Protein AF-A0A327TT18-F1 (afdb_monomer)

Nearest PDB structures (foldseek):
  5u8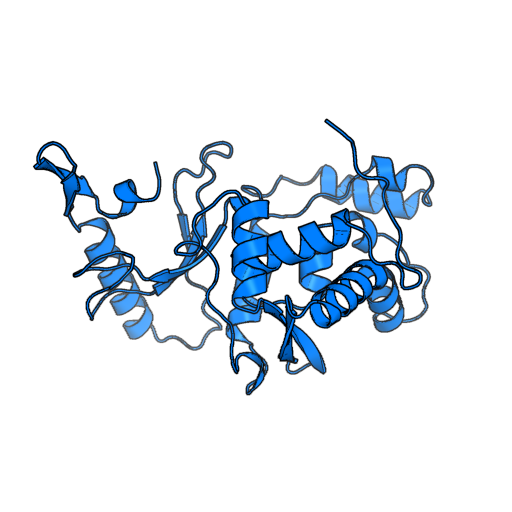o-assembly1_A  TM=6.789E-01  e=3.789E-01  Burkholderia multivorans ATCC 17616
  6yxx-assembly1_BN  TM=5.846E-01  e=2.720E-01  Trypanosoma brucei brucei
  5u8o-assembly1_B  TM=6.824E-01  e=7.351E-01  Burkholderia multivorans ATCC 17616
  6hiv-assembly1_BN  TM=3.675E-01  e=1.507E+00  Trypanosoma brucei brucei
  5m52-assembly2_B  TM=3.300E-01  e=2.099E+00  Saccharomyces cerevisiae

Sequence (255 aa):
MAAGKRKSNAAGSTNTARADVLRVLGVLKVATADQVQRIALPHLSHRHTEKPTPAKRKTARTATHTAALADLRTHRLVTTGGSTTTGEALRHLTLKGLEAAATELQRPLSEMGATARGAGAAGASHPMAVNETVIALLRPKPDLAKLATDPPAVRAAAQAVVDAPGGVGSIGSYWTEVPLPVAGSWSTPGRGGAQADIVLNAPQDGVPLLFVEVDNCHETAEELADKLEKYARFFRRQVKDTEGKAQPMWRTRWT

Solvent-accessible surface area (backbone atoms only — not comparable to full-atom values): 13949 Å² total; per-residue (Å²): 141,76,86,74,77,84,60,67,45,99,72,56,20,34,67,66,42,37,50,44,49,29,43,46,30,25,23,59,14,49,43,40,43,59,58,47,28,46,62,70,47,26,44,38,76,52,46,56,74,85,45,93,40,74,65,58,25,49,51,60,49,21,41,45,41,47,26,13,50,53,52,36,32,77,72,56,22,33,47,78,25,47,27,33,84,88,65,47,57,26,34,21,38,32,73,67,20,36,55,52,10,21,62,74,62,73,46,60,65,94,70,41,30,61,72,42,81,63,49,20,80,77,23,33,62,66,63,50,52,47,51,50,51,52,49,66,45,34,44,53,61,42,55,61,79,83,35,67,88,50,58,69,69,39,41,52,58,41,46,55,55,54,75,40,84,79,41,54,51,54,78,83,26,42,37,37,66,44,71,37,46,62,36,76,40,92,92,53,56,34,82,82,37,42,62,35,48,30,40,38,46,23,54,95,68,77,38,66,70,47,76,43,77,75,78,88,84,76,74,50,74,67,57,52,50,52,48,53,50,28,50,53,49,26,68,69,31,68,40,64,52,98,86,63,47,81,40,49,52,64,57,79,80,52,129

Secondary structure (DSSP, 8-state):
---------TTS--HHHHHHHHHHHHHHSEE-HHHHHHHH-GGGGGS-TTSSSHHHHHHHHHHHHHHHHHHHHHTTSEEEEEE-TT-PEEEEE-HHHHHHHHHHHTS-GGGSPPP-TTTBTTTTHHHHHHHHHHHHHH-PPP-SGGGTTS-HHHHHHHHHHHHSPP-SS-GGGEEEEEEE-SSB-SSSBPTT-EEEEEEEEEGGGTEEEEEE----S---HHHHHHHHHHHHHHHH-EEE-TTS-EEEGGGGT--

pLDDT: mean 89.88, std 12.46, range [29.08, 98.0]

Structure (mmCIF, N/CA/C/O backbone):
data_AF-A0A327TT18-F1
#
_entry.id   AF-A0A327TT18-F1
#
loop_
_atom_site.group_PDB
_atom_site.id
_atom_site.type_symbol
_atom_site.label_atom_id
_atom_site.label_alt_id
_atom_site.label_comp_id
_atom_site.label_asym_id
_atom_site.label_entity_id
_atom_site.label_seq_id
_atom_site.pdbx_PDB_ins_code
_atom_site.Cartn_x
_atom_site.Cartn_y
_atom_site.Cartn_z
_atom_site.occupancy
_atom_site.B_iso_or_equiv
_atom_site.auth_seq_id
_atom_site.auth_comp_id
_atom_site.auth_asym_id
_atom_site.auth_atom_id
_atom_site.pdbx_PDB_model_num
ATOM 1 N N . MET A 1 1 ? -20.011 -8.846 -23.264 1.00 34.56 1 MET A N 1
ATOM 2 C CA . MET A 1 1 ? -18.620 -8.923 -22.769 1.00 34.56 1 MET A CA 1
ATOM 3 C C . MET A 1 1 ? -17.669 -8.679 -23.927 1.00 34.56 1 MET A C 1
ATOM 5 O O . MET A 1 1 ? -17.597 -9.509 -24.819 1.00 34.56 1 MET A O 1
ATOM 9 N N . ALA A 1 2 ? -16.994 -7.531 -23.950 1.00 29.08 2 ALA A N 1
ATOM 10 C CA . ALA A 1 2 ? -15.956 -7.231 -24.930 1.00 29.08 2 ALA A CA 1
ATOM 11 C C . ALA A 1 2 ? -14.650 -7.006 -24.166 1.00 29.08 2 ALA A C 1
ATOM 13 O O . ALA A 1 2 ? -14.515 -6.026 -23.436 1.00 29.08 2 ALA A O 1
ATOM 14 N N . ALA A 1 3 ? -13.709 -7.939 -24.302 1.00 38.81 3 ALA A N 1
ATOM 15 C CA . ALA A 1 3 ? -12.348 -7.762 -23.822 1.00 38.81 3 ALA A CA 1
ATOM 16 C C . ALA A 1 3 ? -11.727 -6.587 -24.593 1.00 38.81 3 ALA A C 1
ATOM 18 O O . ALA A 1 3 ? -11.364 -6.715 -25.764 1.00 38.81 3 ALA A O 1
ATOM 19 N N . GLY A 1 4 ? -11.675 -5.411 -23.964 1.00 38.34 4 GLY A N 1
ATOM 20 C CA . GLY A 1 4 ? -11.090 -4.218 -24.563 1.00 38.34 4 GLY A CA 1
ATOM 21 C C . GLY A 1 4 ? -9.647 -4.498 -24.985 1.00 38.34 4 GLY A C 1
ATOM 22 O O . GLY A 1 4 ? -8.810 -4.836 -24.147 1.00 38.34 4 GLY A O 1
ATOM 23 N N . LYS A 1 5 ? -9.361 -4.374 -26.290 1.00 40.12 5 LYS A N 1
ATOM 24 C CA . LYS A 1 5 ? -8.011 -4.493 -26.866 1.00 40.12 5 LYS A CA 1
ATOM 25 C C . LYS A 1 5 ? -7.010 -3.714 -26.005 1.00 40.12 5 LYS A C 1
ATOM 27 O O . LYS A 1 5 ? -7.196 -2.518 -25.775 1.00 40.12 5 LYS A O 1
ATOM 32 N N . ARG A 1 6 ? -5.934 -4.382 -25.566 1.00 44.09 6 ARG A N 1
ATOM 33 C CA . ARG A 1 6 ? -4.778 -3.753 -24.907 1.00 44.09 6 ARG A CA 1
ATOM 34 C C . ARG A 1 6 ? -4.178 -2.719 -25.866 1.00 44.09 6 ARG A C 1
ATOM 36 O O . ARG A 1 6 ? -3.401 -3.075 -26.743 1.00 44.09 6 ARG A O 1
ATOM 43 N N . LYS A 1 7 ? -4.556 -1.446 -25.732 1.00 43.66 7 LY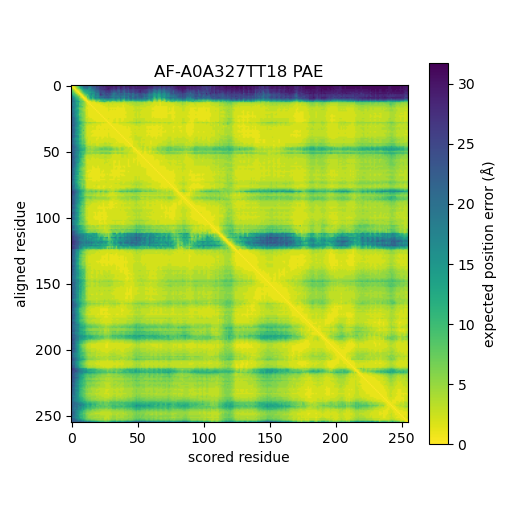S A N 1
ATOM 44 C CA . LYS A 1 7 ? -3.863 -0.344 -26.404 1.00 43.66 7 LYS A CA 1
ATOM 45 C C . LYS A 1 7 ? -2.616 -0.026 -25.584 1.00 43.66 7 LYS A C 1
ATOM 47 O O . LYS A 1 7 ? -2.722 0.482 -24.471 1.00 43.66 7 LYS A O 1
ATOM 52 N N . SER A 1 8 ? -1.446 -0.375 -26.109 1.00 44.00 8 SER A N 1
ATOM 53 C CA . SER A 1 8 ? -0.197 0.252 -25.685 1.00 44.00 8 SER A CA 1
ATOM 54 C C . SER A 1 8 ? -0.233 1.701 -26.166 1.00 44.00 8 SER A C 1
ATOM 56 O O . SER A 1 8 ? -0.306 1.940 -27.372 1.00 44.00 8 SER A O 1
ATOM 58 N N . ASN A 1 9 ? -0.206 2.669 -25.253 1.00 48.12 9 ASN A N 1
ATOM 59 C CA . ASN A 1 9 ? 0.048 4.052 -25.656 1.00 48.12 9 ASN A CA 1
ATOM 60 C C . ASN A 1 9 ? 1.504 4.153 -26.142 1.00 48.12 9 ASN A C 1
ATOM 62 O O . ASN A 1 9 ? 2.362 3.416 -25.655 1.00 48.12 9 ASN A O 1
ATOM 66 N N . ALA A 1 10 ? 1.798 5.070 -27.069 1.00 45.44 10 ALA A N 1
ATOM 67 C CA . ALA A 1 10 ? 3.133 5.236 -27.667 1.00 45.44 10 ALA A CA 1
ATOM 68 C C . ALA A 1 10 ? 4.269 5.432 -26.633 1.00 45.44 10 ALA A C 1
ATOM 70 O O . ALA A 1 10 ? 5.430 5.182 -26.931 1.00 45.44 10 ALA A O 1
ATOM 71 N N . ALA A 1 11 ? 3.927 5.824 -25.400 1.00 51.56 11 ALA A N 1
ATOM 72 C CA . ALA A 1 11 ? 4.845 5.993 -24.275 1.00 51.56 11 ALA A CA 1
ATOM 73 C C . ALA A 1 11 ? 5.090 4.721 -23.426 1.00 51.56 11 ALA A C 1
ATOM 75 O O . ALA A 1 11 ? 5.802 4.797 -22.432 1.00 51.56 11 ALA A O 1
ATOM 76 N N . GLY A 1 12 ? 4.489 3.568 -23.754 1.00 73.75 12 GLY A N 1
ATOM 77 C CA . GLY A 1 12 ? 4.660 2.307 -23.008 1.00 73.75 12 GLY A CA 1
ATOM 78 C C . GLY A 1 12 ? 3.665 2.064 -21.859 1.00 73.75 12 GLY A C 1
ATOM 79 O O . GLY A 1 12 ? 3.763 1.052 -21.168 1.00 73.75 12 GLY A O 1
ATOM 80 N N . SER A 1 13 ? 2.680 2.951 -21.663 1.00 85.62 13 SER A N 1
ATOM 81 C CA . SER A 1 13 ? 1.567 2.748 -20.716 1.00 85.62 13 SER A CA 1
ATOM 82 C C . SER A 1 13 ? 0.578 1.699 -21.241 1.00 85.62 13 SER A C 1
ATOM 84 O O . SER A 1 13 ? 0.237 1.689 -22.428 1.00 85.62 13 SER A O 1
ATOM 86 N N . THR A 1 14 ? 0.084 0.836 -20.351 1.00 90.62 14 THR A N 1
ATOM 87 C CA . THR A 1 14 ? -0.917 -0.201 -20.649 1.00 90.62 14 THR A CA 1
ATOM 88 C C . THR A 1 14 ? -2.054 -0.154 -19.631 1.00 90.62 14 THR A C 1
ATOM 90 O O . THR A 1 14 ? -1.872 0.340 -18.519 1.00 90.62 14 THR A O 1
ATOM 93 N N . ASN A 1 15 ? -3.224 -0.707 -19.977 1.00 92.12 15 ASN A N 1
ATOM 94 C CA . ASN A 1 15 ? -4.356 -0.801 -19.043 1.00 92.12 15 ASN A CA 1
ATOM 95 C C . ASN A 1 15 ? -3.958 -1.506 -17.738 1.00 92.12 15 ASN A C 1
ATOM 97 O O . ASN A 1 15 ? -4.310 -1.029 -16.666 1.00 92.12 15 ASN A O 1
ATOM 101 N N . THR A 1 16 ? -3.188 -2.594 -17.833 1.00 93.38 16 THR A N 1
ATOM 102 C CA . THR A 1 16 ? -2.698 -3.342 -16.669 1.00 93.38 16 THR A CA 1
ATOM 103 C C . THR A 1 16 ? -1.810 -2.468 -15.791 1.00 93.38 16 THR A C 1
ATOM 105 O O . THR A 1 16 ? -2.103 -2.320 -14.616 1.00 93.38 16 THR A O 1
ATOM 108 N N . ALA A 1 17 ? -0.816 -1.786 -16.368 1.00 94.88 17 ALA A N 1
ATOM 109 C CA . ALA A 1 17 ? 0.081 -0.926 -15.595 1.00 94.88 17 ALA A CA 1
ATOM 110 C C . ALA A 1 17 ? -0.645 0.261 -14.935 1.00 94.88 17 ALA A C 1
ATOM 112 O O . ALA A 1 17 ? -0.265 0.703 -13.853 1.00 94.88 17 ALA A O 1
ATOM 113 N N . ARG A 1 18 ? -1.701 0.790 -15.567 1.00 97.00 18 ARG A N 1
ATOM 114 C CA . ARG A 1 18 ? -2.550 1.815 -14.943 1.00 97.00 18 ARG A CA 1
ATOM 115 C C . ARG A 1 18 ? -3.371 1.253 -13.785 1.00 97.00 18 ARG A C 1
ATOM 117 O O . ARG A 1 18 ? -3.432 1.898 -12.744 1.00 97.00 18 ARG A O 1
ATOM 124 N N . ALA A 1 19 ? -3.964 0.073 -13.951 1.00 96.75 19 ALA A N 1
ATOM 125 C CA . ALA A 1 19 ? -4.690 -0.602 -12.878 1.00 96.75 19 ALA A CA 1
ATOM 126 C C . ALA A 1 19 ? -3.762 -0.921 -11.694 1.00 96.75 19 ALA A C 1
ATOM 128 O O . ALA A 1 19 ? -4.130 -0.687 -10.548 1.00 96.75 19 ALA A O 1
ATOM 129 N N . ASP A 1 20 ? -2.530 -1.353 -11.966 1.00 97.12 20 ASP A N 1
ATOM 130 C CA . ASP A 1 20 ? -1.502 -1.602 -10.953 1.00 97.12 20 ASP A CA 1
ATOM 131 C C . ASP A 1 20 ? -1.200 -0.342 -10.128 1.00 97.12 20 ASP A C 1
ATOM 133 O O . ASP A 1 20 ? -1.229 -0.379 -8.899 1.00 97.12 20 ASP A O 1
ATOM 137 N N . VAL A 1 21 ? -0.995 0.803 -10.793 1.00 97.38 21 VAL A N 1
ATOM 138 C CA . VAL A 1 21 ? -0.812 2.098 -10.117 1.00 97.38 21 VAL A CA 1
ATOM 139 C C . VAL A 1 21 ? -2.016 2.449 -9.241 1.00 97.38 21 VAL A C 1
ATOM 141 O O . VAL A 1 21 ? -1.825 2.876 -8.103 1.00 97.38 21 VAL A O 1
ATOM 144 N N . LEU A 1 22 ? -3.239 2.292 -9.758 1.00 97.38 22 LEU A N 1
ATOM 145 C CA . LEU A 1 22 ? -4.462 2.612 -9.018 1.00 97.38 22 LEU A CA 1
ATOM 146 C C . LEU A 1 22 ? -4.606 1.734 -7.772 1.00 97.38 22 LEU A C 1
ATOM 148 O O . LEU A 1 22 ? -4.853 2.267 -6.695 1.00 97.38 22 LEU A O 1
ATOM 152 N N . ARG A 1 23 ? -4.387 0.419 -7.885 1.00 97.00 23 ARG A N 1
ATOM 153 C CA . ARG A 1 23 ? -4.461 -0.505 -6.743 1.00 97.00 23 ARG A CA 1
ATOM 154 C C . ARG A 1 23 ? -3.408 -0.192 -5.688 1.00 97.00 23 ARG A C 1
ATOM 156 O O . ARG A 1 23 ? -3.739 -0.110 -4.512 1.00 97.00 23 ARG A O 1
ATOM 163 N N . VAL A 1 24 ? -2.155 0.019 -6.099 1.00 97.25 24 VAL A N 1
ATOM 164 C CA . VAL A 1 24 ? -1.065 0.294 -5.152 1.00 97.25 24 VAL A CA 1
ATOM 165 C C . VAL A 1 24 ? -1.262 1.639 -4.458 1.00 97.25 24 VAL A C 1
ATOM 167 O O . VAL A 1 24 ? -1.214 1.699 -3.235 1.00 97.25 24 VAL A O 1
ATOM 170 N N . LEU A 1 25 ? -1.510 2.721 -5.203 1.00 95.75 25 LEU A N 1
ATOM 171 C CA . LEU A 1 25 ? -1.689 4.043 -4.595 1.00 95.75 25 LEU A CA 1
ATOM 172 C C . LEU A 1 25 ? -3.023 4.186 -3.853 1.00 95.75 25 LEU A C 1
ATOM 174 O O . LEU A 1 25 ? -3.109 5.001 -2.939 1.00 95.75 25 LEU A O 1
ATOM 178 N N . GLY A 1 26 ? -4.042 3.405 -4.221 1.00 95.12 26 GLY A N 1
ATOM 179 C CA . GLY A 1 26 ? -5.305 3.327 -3.485 1.00 95.12 26 GLY A CA 1
ATOM 180 C C . GLY A 1 26 ? -5.132 2.755 -2.081 1.00 95.12 26 GLY A C 1
ATOM 181 O O . GLY A 1 26 ? -5.903 3.102 -1.192 1.00 95.12 26 GLY A O 1
ATOM 182 N N . VAL A 1 27 ? -4.094 1.939 -1.873 1.00 95.31 27 VAL A N 1
ATOM 183 C CA . VAL A 1 27 ? -3.728 1.387 -0.565 1.00 95.31 27 VAL A CA 1
ATOM 184 C C . VAL A 1 27 ? -2.681 2.252 0.127 1.00 95.31 27 VAL A C 1
ATOM 186 O O . VAL A 1 27 ? -2.945 2.714 1.222 1.00 95.31 27 VAL A O 1
ATOM 189 N N . LEU A 1 28 ? -1.535 2.518 -0.512 1.00 93.50 28 LEU A N 1
ATOM 190 C CA . LEU A 1 28 ? -0.371 3.169 0.114 1.00 93.50 28 LEU A CA 1
ATOM 191 C C . LEU A 1 28 ? -0.471 4.695 0.233 1.00 93.50 28 LEU A C 1
ATOM 193 O O . LEU A 1 28 ? 0.408 5.320 0.822 1.00 93.50 28 LEU A O 1
ATOM 197 N N . LYS A 1 29 ? -1.491 5.319 -0.377 1.00 89.56 29 LYS A N 1
ATOM 198 C CA . LYS A 1 29 ? -1.722 6.776 -0.444 1.00 89.56 29 LYS A CA 1
ATOM 199 C C . LYS A 1 29 ? -0.658 7.580 -1.217 1.00 89.56 29 LYS A C 1
ATOM 201 O O . LYS A 1 29 ? -1.017 8.450 -2.015 1.00 89.56 29 LYS A O 1
ATOM 206 N N . VAL A 1 30 ? 0.632 7.298 -1.047 1.00 92.69 30 VAL A N 1
ATOM 207 C CA . VAL A 1 30 ? 1.756 7.890 -1.783 1.00 92.69 30 VAL A CA 1
ATOM 208 C C . VAL A 1 30 ? 2.852 6.852 -2.007 1.00 92.69 30 VAL A C 1
ATOM 210 O O . VAL A 1 30 ? 3.193 6.115 -1.095 1.00 92.69 30 VAL A O 1
ATOM 213 N N . ALA A 1 31 ? 3.438 6.795 -3.203 1.00 94.88 31 ALA A N 1
ATOM 214 C CA . ALA A 1 31 ? 4.553 5.889 -3.489 1.00 94.88 31 ALA A CA 1
ATOM 215 C C . ALA A 1 31 ? 5.462 6.419 -4.606 1.00 94.88 31 ALA A C 1
ATOM 217 O O . ALA A 1 31 ? 5.087 7.317 -5.372 1.00 94.88 31 ALA A O 1
ATOM 218 N N . THR A 1 32 ? 6.656 5.836 -4.722 1.00 95.94 32 THR A N 1
ATOM 219 C CA . THR A 1 32 ? 7.521 5.995 -5.901 1.00 95.94 32 THR A CA 1
ATOM 220 C C . THR A 1 32 ? 7.134 5.001 -7.002 1.00 95.94 32 THR A C 1
ATOM 222 O O . THR A 1 32 ? 6.491 3.979 -6.754 1.00 95.94 32 THR A O 1
ATOM 225 N N . ALA A 1 33 ? 7.570 5.252 -8.241 1.00 96.44 33 ALA A N 1
ATOM 226 C CA . ALA A 1 33 ? 7.393 4.288 -9.335 1.00 96.44 33 ALA A CA 1
ATOM 227 C C . ALA A 1 33 ? 8.112 2.947 -9.071 1.00 96.44 33 ALA A C 1
ATOM 229 O O . ALA A 1 33 ? 7.686 1.912 -9.582 1.00 96.44 33 ALA A O 1
ATOM 230 N N . ASP A 1 34 ? 9.183 2.960 -8.271 1.00 96.38 34 ASP A N 1
ATOM 231 C CA . ASP A 1 34 ? 9.929 1.764 -7.868 1.00 96.38 34 ASP A CA 1
ATOM 232 C C . ASP A 1 34 ? 9.129 0.898 -6.895 1.00 96.38 34 ASP A C 1
ATOM 234 O O . ASP A 1 34 ? 9.010 -0.304 -7.116 1.00 96.38 34 ASP A O 1
ATOM 238 N N . GLN A 1 35 ? 8.494 1.503 -5.888 1.00 97.19 35 GLN A N 1
ATOM 239 C CA . GLN A 1 35 ? 7.622 0.782 -4.956 1.00 97.19 35 GLN A CA 1
ATOM 240 C C . GLN A 1 35 ? 6.410 0.174 -5.673 1.00 97.19 35 GLN A C 1
ATOM 242 O O . GLN A 1 35 ? 6.129 -1.011 -5.498 1.00 97.19 35 GLN A O 1
ATOM 247 N N . VAL A 1 36 ? 5.758 0.934 -6.567 1.00 97.94 36 VAL A N 1
ATOM 248 C CA . VAL A 1 36 ? 4.668 0.400 -7.405 1.00 97.94 36 VAL A CA 1
ATOM 249 C C . VAL A 1 36 ? 5.158 -0.781 -8.246 1.00 97.94 36 VAL A C 1
ATOM 251 O O . VAL A 1 36 ? 4.499 -1.818 -8.293 1.00 97.94 36 VAL A O 1
ATOM 254 N N . GLN A 1 37 ? 6.337 -0.673 -8.865 1.00 96.94 37 GLN A N 1
ATOM 255 C CA . GLN A 1 37 ? 6.897 -1.760 -9.664 1.00 96.94 37 GLN A CA 1
ATOM 256 C C . GLN A 1 37 ? 7.223 -3.006 -8.849 1.00 96.94 37 GLN A C 1
ATOM 258 O O . GLN A 1 37 ? 6.908 -4.106 -9.302 1.00 96.94 37 GLN A O 1
ATOM 263 N N . ARG A 1 38 ? 7.849 -2.851 -7.682 1.00 97.44 38 ARG A N 1
ATOM 264 C CA . ARG A 1 38 ? 8.207 -3.973 -6.809 1.00 97.44 38 ARG A CA 1
ATOM 265 C C . ARG A 1 38 ? 6.971 -4.747 -6.362 1.00 97.44 38 ARG A C 1
ATOM 267 O O . ARG A 1 38 ? 7.045 -5.965 -6.283 1.00 97.44 38 ARG A O 1
ATOM 274 N N . ILE A 1 39 ? 5.851 -4.061 -6.134 1.00 97.75 39 ILE A N 1
ATOM 275 C CA . ILE A 1 39 ? 4.578 -4.685 -5.755 1.00 97.75 39 ILE A CA 1
ATOM 276 C C . ILE A 1 39 ? 3.897 -5.348 -6.955 1.00 97.75 39 ILE A C 1
ATOM 278 O O . ILE A 1 39 ? 3.525 -6.515 -6.882 1.00 97.75 39 ILE A O 1
ATOM 282 N N . ALA A 1 40 ? 3.730 -4.621 -8.060 1.00 97.06 40 ALA A N 1
ATOM 283 C CA . ALA A 1 40 ? 2.860 -5.058 -9.150 1.00 97.06 40 ALA A CA 1
ATOM 284 C C . ALA A 1 40 ? 3.555 -5.913 -10.220 1.00 97.0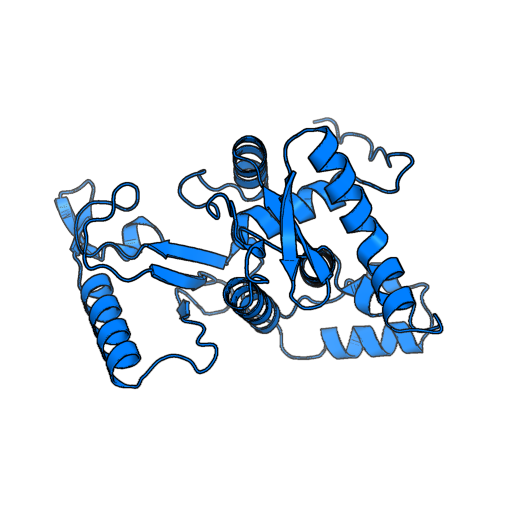6 40 ALA A C 1
ATOM 286 O O . ALA A 1 40 ? 2.957 -6.831 -10.779 1.00 97.06 40 ALA A O 1
ATOM 287 N N . LEU A 1 41 ? 4.826 -5.633 -10.523 1.00 95.62 41 LEU A N 1
ATOM 288 C CA . LEU A 1 41 ? 5.607 -6.357 -11.533 1.00 95.62 41 LEU A CA 1
ATOM 289 C C . LEU A 1 41 ? 6.993 -6.754 -10.986 1.00 95.62 41 LEU A C 1
ATOM 291 O O . LEU A 1 41 ? 8.011 -6.358 -11.564 1.00 95.62 41 LEU A O 1
ATOM 295 N N . PRO A 1 42 ? 7.074 -7.552 -9.902 1.00 95.94 42 PRO A N 1
ATOM 296 C CA . PRO A 1 42 ? 8.338 -7.912 -9.244 1.00 95.94 42 PRO A CA 1
ATOM 297 C C . PRO A 1 42 ? 9.357 -8.608 -10.156 1.00 95.94 42 PRO A C 1
ATOM 299 O O . PRO A 1 42 ? 10.558 -8.444 -9.969 1.00 95.94 42 PRO A O 1
ATOM 302 N N . HIS A 1 43 ? 8.915 -9.317 -11.200 1.00 95.06 43 HIS A N 1
ATOM 303 C CA . HIS A 1 43 ? 9.808 -9.952 -12.182 1.00 95.06 43 HIS A CA 1
ATOM 304 C C . HIS A 1 43 ? 10.738 -8.954 -12.896 1.00 95.06 43 HIS A C 1
ATOM 306 O O . HIS A 1 43 ? 11.852 -9.316 -13.268 1.00 95.06 43 HIS A O 1
ATOM 312 N N . LEU A 1 44 ? 10.340 -7.682 -13.044 1.00 94.25 44 LEU A N 1
ATOM 313 C CA . LEU A 1 44 ? 11.204 -6.655 -13.640 1.00 94.25 44 LEU A CA 1
ATOM 314 C C . LEU A 1 44 ? 12.408 -6.302 -12.753 1.00 94.25 44 LEU A C 1
ATOM 316 O O . LEU A 1 44 ? 13.400 -5.793 -13.268 1.00 94.25 44 LEU A O 1
ATOM 320 N N . SER A 1 45 ? 12.366 -6.614 -11.454 1.00 93.31 45 SER A N 1
ATOM 321 C CA . SER A 1 45 ? 13.491 -6.418 -10.529 1.00 93.31 45 SER A CA 1
ATOM 322 C C . SER A 1 45 ? 14.680 -7.334 -10.831 1.00 93.31 45 SER A C 1
ATOM 324 O O . SER A 1 45 ? 15.799 -7.020 -10.433 1.00 93.31 45 SER A O 1
ATOM 326 N N . HIS A 1 46 ? 14.442 -8.436 -11.547 1.00 93.12 46 HIS A N 1
ATOM 327 C CA . HIS A 1 46 ? 15.464 -9.408 -11.942 1.00 93.12 46 HIS A CA 1
ATOM 328 C C . HIS A 1 46 ? 16.014 -9.159 -13.351 1.00 93.12 46 HIS A C 1
ATOM 330 O O . HIS A 1 46 ? 17.012 -9.759 -13.738 1.00 93.12 46 HIS A O 1
ATOM 336 N N . ARG A 1 47 ? 15.379 -8.271 -14.124 1.00 90.88 47 ARG A N 1
ATOM 337 C CA . ARG A 1 47 ? 15.838 -7.875 -15.457 1.00 90.88 47 ARG A CA 1
ATOM 338 C C . ARG A 1 47 ? 16.815 -6.711 -15.395 1.00 90.88 47 ARG A C 1
ATOM 340 O O . ARG A 1 47 ? 16.961 -6.032 -14.379 1.00 90.88 47 ARG A O 1
ATOM 347 N N . HIS A 1 48 ? 17.428 -6.438 -16.544 1.00 87.81 48 HIS A N 1
ATOM 348 C CA . HIS A 1 48 ? 18.276 -5.273 -16.774 1.00 87.81 48 HIS A CA 1
ATOM 349 C C . HIS A 1 48 ? 19.536 -5.237 -15.906 1.00 87.81 48 HIS A C 1
ATOM 351 O O . HIS A 1 48 ? 20.139 -4.175 -15.748 1.00 87.81 48 HIS A O 1
ATOM 357 N N . THR A 1 49 ? 19.941 -6.370 -15.330 1.00 85.06 49 THR A N 1
ATOM 358 C CA . THR A 1 49 ? 21.103 -6.488 -14.440 1.00 85.06 49 THR A CA 1
ATOM 359 C C . THR A 1 49 ? 22.411 -6.130 -15.142 1.00 85.06 49 THR A C 1
ATOM 361 O O . THR A 1 49 ? 23.337 -5.654 -14.487 1.00 85.06 49 THR A O 1
ATOM 364 N N . GLU A 1 50 ? 22.451 -6.282 -16.466 1.00 88.38 50 GLU A N 1
ATOM 365 C CA . GLU A 1 50 ? 23.561 -5.946 -17.358 1.00 88.38 50 GLU A CA 1
ATOM 366 C C . GLU A 1 50 ? 23.781 -4.438 -17.550 1.00 88.38 50 GLU A C 1
ATOM 368 O O . GLU A 1 50 ? 24.829 -4.025 -18.047 1.00 88.38 50 GLU A O 1
ATOM 373 N N . LYS A 1 51 ? 22.822 -3.579 -17.168 1.00 90.31 51 LYS A N 1
ATOM 374 C CA . LYS A 1 51 ? 23.013 -2.128 -17.302 1.00 90.31 51 LYS A CA 1
ATOM 375 C C . LYS A 1 51 ? 24.091 -1.641 -16.325 1.00 90.31 51 LYS A C 1
ATOM 377 O O . LYS A 1 51 ? 24.095 -2.044 -15.161 1.00 90.31 51 LYS A O 1
ATOM 382 N N . PRO A 1 52 ? 24.950 -0.696 -16.755 1.00 93.44 52 PRO A N 1
ATOM 383 C CA . PRO A 1 52 ? 26.222 -0.430 -16.083 1.00 93.44 52 PRO A CA 1
ATOM 384 C C . PRO A 1 52 ? 26.088 0.270 -14.727 1.00 93.44 52 PRO A C 1
ATOM 386 O O . PRO A 1 52 ? 27.033 0.263 -13.948 1.00 93.44 52 PRO A O 1
ATOM 389 N N . THR A 1 53 ? 24.943 0.893 -14.424 1.00 94.69 53 THR A N 1
ATOM 390 C CA . THR A 1 53 ? 24.744 1.608 -13.155 1.00 94.69 53 THR A CA 1
ATOM 391 C C . THR A 1 53 ? 23.417 1.235 -12.496 1.00 94.69 53 THR A C 1
ATOM 393 O O . THR A 1 53 ? 22.428 1.013 -13.205 1.00 94.69 53 THR A O 1
ATOM 396 N N . PRO A 1 54 ? 23.333 1.236 -11.148 1.00 92.94 54 PRO A N 1
ATOM 397 C CA . PRO A 1 54 ? 22.076 1.024 -10.427 1.00 92.94 54 PRO A CA 1
ATOM 398 C C . PRO A 1 54 ? 20.940 1.941 -10.899 1.00 92.94 54 PRO A C 1
ATOM 400 O O . PRO A 1 54 ? 19.813 1.480 -11.065 1.00 92.94 54 PRO A O 1
ATOM 403 N N . ALA A 1 55 ? 21.243 3.208 -11.199 1.00 91.81 55 ALA A N 1
ATOM 404 C CA . ALA A 1 55 ? 20.270 4.162 -11.724 1.00 91.81 55 ALA A CA 1
ATOM 405 C C . ALA A 1 55 ? 19.693 3.715 -13.079 1.00 91.81 55 ALA A C 1
ATOM 407 O O . ALA A 1 55 ? 18.477 3.679 -13.242 1.00 91.81 55 ALA A O 1
ATOM 408 N N . LYS A 1 56 ? 20.535 3.281 -14.031 1.00 93.44 56 LYS A N 1
ATOM 409 C CA . LYS A 1 56 ? 20.065 2.778 -15.335 1.00 93.44 56 LYS A CA 1
ATOM 410 C C . LYS A 1 56 ? 19.235 1.497 -15.199 1.00 93.44 56 LYS A C 1
ATOM 412 O O . LYS A 1 56 ? 18.266 1.331 -15.940 1.00 93.44 56 LYS A O 1
ATOM 417 N N . ARG A 1 57 ? 19.582 0.614 -14.252 1.00 94.00 57 ARG A N 1
ATOM 418 C CA . ARG A 1 57 ? 18.776 -0.577 -13.914 1.00 94.00 57 ARG A CA 1
ATOM 419 C C . ARG A 1 57 ? 17.394 -0.180 -13.408 1.00 94.00 57 ARG A C 1
ATOM 421 O O . ARG A 1 57 ? 16.387 -0.661 -13.922 1.00 94.00 57 ARG A O 1
ATOM 428 N N . LYS A 1 58 ? 17.354 0.753 -12.454 1.00 93.81 58 LYS A N 1
ATOM 429 C CA . LYS A 1 58 ? 16.121 1.287 -11.873 1.00 93.81 58 LYS A CA 1
ATOM 430 C C . LYS A 1 58 ? 15.228 1.951 -12.921 1.00 93.81 58 LYS A C 1
ATOM 432 O O . LYS A 1 58 ? 14.051 1.610 -13.019 1.00 93.81 58 LYS A O 1
ATOM 437 N N . THR A 1 59 ? 15.778 2.835 -13.753 1.00 94.00 59 THR A N 1
ATOM 438 C CA . THR A 1 59 ? 15.029 3.486 -14.840 1.00 94.00 59 THR A CA 1
ATOM 439 C C . THR A 1 59 ? 14.395 2.460 -15.774 1.00 94.00 59 THR A C 1
ATOM 441 O O . THR A 1 59 ? 13.232 2.596 -16.136 1.00 94.00 59 THR A O 1
ATOM 444 N N . ALA A 1 60 ? 15.127 1.402 -16.132 1.00 93.00 60 ALA A N 1
ATOM 445 C CA . ALA A 1 60 ? 14.610 0.372 -17.022 1.00 93.00 60 ALA A CA 1
ATOM 446 C C . ALA A 1 60 ? 13.474 -0.447 -16.392 1.00 93.00 60 ALA A C 1
ATOM 448 O O . ALA A 1 60 ? 12.413 -0.569 -16.999 1.00 93.00 60 ALA A O 1
ATOM 449 N N . ARG A 1 61 ? 13.647 -0.946 -15.158 1.00 94.00 61 ARG A N 1
ATOM 450 C CA . ARG A 1 61 ? 12.598 -1.743 -14.491 1.00 94.00 61 ARG A CA 1
ATOM 451 C C . ARG A 1 61 ? 11.336 -0.927 -14.189 1.00 94.00 61 ARG A C 1
ATOM 453 O O . ARG A 1 61 ? 10.234 -1.456 -14.265 1.00 94.00 61 ARG A O 1
ATOM 460 N N . THR A 1 62 ? 11.477 0.369 -13.901 1.00 95.25 62 THR A N 1
ATOM 461 C CA . THR A 1 62 ? 10.355 1.267 -13.563 1.00 95.25 62 THR A CA 1
ATOM 462 C C . THR A 1 62 ? 9.716 1.961 -14.766 1.00 95.25 62 THR A C 1
ATOM 464 O O . THR A 1 62 ? 8.712 2.657 -14.592 1.00 95.25 62 THR A O 1
ATOM 467 N N . ALA A 1 63 ? 10.241 1.776 -15.982 1.00 94.12 63 ALA A N 1
ATOM 468 C CA . ALA A 1 63 ? 9.788 2.480 -17.183 1.00 94.12 63 ALA A CA 1
ATOM 469 C C . ALA A 1 63 ? 8.274 2.336 -17.421 1.00 94.12 63 ALA A C 1
ATOM 471 O O . ALA A 1 63 ? 7.578 3.332 -17.609 1.00 94.12 63 ALA A O 1
ATOM 472 N N . THR A 1 64 ? 7.748 1.112 -17.317 1.00 93.38 64 THR A N 1
ATOM 473 C CA . THR A 1 64 ? 6.319 0.803 -17.504 1.00 93.38 64 THR A CA 1
ATOM 474 C C . THR A 1 64 ? 5.420 1.583 -16.542 1.00 93.38 64 THR A C 1
ATOM 476 O O . THR A 1 64 ? 4.447 2.210 -16.962 1.00 93.38 64 THR A O 1
ATOM 479 N N . HIS A 1 65 ? 5.755 1.596 -15.249 1.00 95.94 65 HIS A N 1
ATOM 480 C CA . HIS A 1 65 ? 4.969 2.316 -14.244 1.00 95.94 65 HIS A CA 1
ATOM 481 C C . HIS A 1 65 ? 5.177 3.825 -14.325 1.00 95.94 65 HIS A C 1
ATOM 483 O O . HIS A 1 65 ? 4.238 4.580 -14.100 1.00 95.94 65 HIS A O 1
ATOM 489 N N . THR A 1 66 ? 6.364 4.281 -14.726 1.00 95.69 66 THR A N 1
ATOM 490 C CA . THR A 1 66 ? 6.622 5.700 -15.002 1.00 95.69 66 THR A CA 1
ATOM 491 C C . THR A 1 66 ? 5.732 6.200 -16.142 1.00 95.69 66 THR A C 1
ATOM 493 O O . THR A 1 66 ? 5.096 7.247 -16.008 1.00 95.69 66 THR A O 1
ATOM 496 N N . ALA A 1 67 ? 5.610 5.424 -17.224 1.00 94.94 67 ALA A N 1
ATOM 497 C CA . ALA A 1 67 ? 4.703 5.721 -18.327 1.00 94.94 67 ALA A CA 1
ATOM 498 C C . ALA A 1 67 ? 3.230 5.696 -17.889 1.00 94.94 67 ALA A C 1
ATOM 500 O O . ALA A 1 67 ? 2.481 6.613 -18.221 1.00 94.94 67 ALA A O 1
ATOM 501 N N . ALA A 1 68 ? 2.817 4.696 -17.103 1.00 96.44 68 ALA A N 1
ATOM 502 C CA . ALA A 1 68 ? 1.454 4.605 -16.574 1.00 96.44 68 ALA A CA 1
ATOM 503 C C . ALA A 1 68 ? 1.094 5.784 -15.655 1.00 96.44 68 ALA A C 1
ATOM 505 O O . ALA A 1 68 ? 0.013 6.356 -15.778 1.00 96.44 68 ALA A O 1
ATOM 506 N N . LEU A 1 69 ? 2.010 6.200 -14.778 1.00 96.38 69 LEU A N 1
ATOM 507 C CA . LEU A 1 69 ? 1.849 7.372 -13.913 1.00 96.38 69 LEU A CA 1
ATOM 508 C C . LEU A 1 69 ? 1.741 8.667 -14.725 1.00 96.3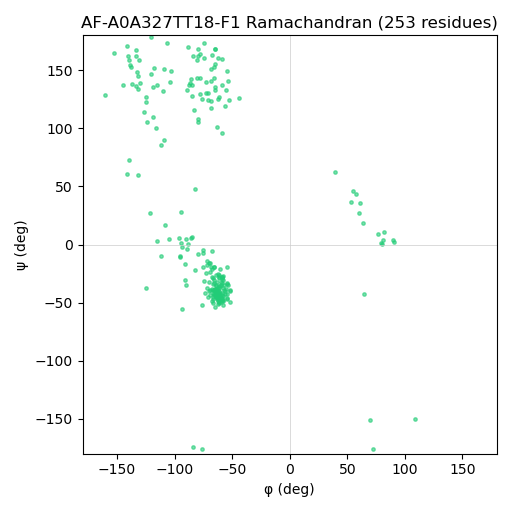8 69 LEU A C 1
ATOM 510 O O . LEU A 1 69 ? 0.914 9.523 -14.409 1.00 96.38 69 LEU A O 1
ATOM 514 N N . ALA A 1 70 ? 2.557 8.821 -15.772 1.00 94.81 70 ALA A N 1
ATOM 515 C CA . ALA A 1 70 ? 2.483 9.974 -16.665 1.00 94.81 70 ALA A CA 1
ATOM 516 C C . ALA A 1 70 ? 1.135 10.035 -17.400 1.00 94.81 70 ALA A C 1
ATOM 518 O O . ALA A 1 70 ? 0.510 11.092 -17.431 1.00 94.81 70 ALA A O 1
ATOM 519 N N . ASP A 1 71 ? 0.665 8.900 -17.915 1.00 95.25 71 ASP A N 1
ATOM 520 C CA . ASP A 1 71 ? -0.618 8.741 -18.604 1.00 95.25 71 ASP A CA 1
ATOM 521 C C . ASP A 1 71 ? -1.804 9.053 -17.671 1.00 95.25 71 ASP A C 1
ATOM 523 O O . ASP A 1 71 ? -2.617 9.931 -17.960 1.00 95.25 71 ASP A O 1
ATOM 527 N N . LEU A 1 72 ? -1.845 8.449 -16.477 1.00 96.31 72 LEU A N 1
ATOM 528 C CA . LEU A 1 72 ? -2.862 8.728 -15.451 1.00 96.31 72 LEU A CA 1
ATOM 529 C C . LEU A 1 72 ? -2.877 10.197 -15.009 1.00 96.31 72 LEU A C 1
ATOM 531 O O . LEU A 1 72 ? -3.942 10.746 -14.713 1.00 96.31 72 LEU A O 1
ATOM 535 N N . ARG A 1 73 ? -1.715 10.857 -14.991 1.00 95.12 73 ARG A N 1
ATOM 536 C CA . ARG A 1 73 ? -1.616 12.295 -14.718 1.00 95.12 73 ARG A CA 1
ATOM 537 C C . ARG A 1 73 ? -2.260 13.132 -15.822 1.00 95.12 73 ARG A C 1
ATOM 539 O O . ARG A 1 73 ? -2.947 14.097 -15.495 1.00 95.12 73 ARG A O 1
ATOM 546 N N . THR A 1 74 ? -2.119 12.764 -17.101 1.00 94.06 74 THR A N 1
ATOM 547 C CA . THR A 1 74 ? -2.831 13.461 -18.197 1.00 94.06 74 THR A CA 1
ATOM 548 C C . THR A 1 74 ? -4.353 13.391 -18.023 1.00 94.06 74 THR A C 1
ATOM 550 O O . THR A 1 74 ? -5.059 14.361 -18.289 1.00 94.06 74 THR A O 1
ATOM 553 N N . HIS A 1 75 ? -4.847 12.290 -17.448 1.00 93.94 75 HIS A N 1
ATOM 554 C CA . HIS A 1 75 ? -6.255 12.086 -17.100 1.00 93.94 75 HIS A CA 1
ATOM 555 C C . HIS A 1 75 ? -6.665 12.651 -15.728 1.00 93.94 75 HIS A C 1
ATOM 557 O O . HIS A 1 75 ? -7.810 12.463 -15.304 1.00 93.94 75 HIS A O 1
ATOM 563 N N . ARG A 1 76 ? -5.758 13.367 -15.045 1.00 95.38 76 ARG A N 1
ATOM 564 C CA . ARG A 1 76 ? -5.957 13.988 -13.723 1.00 95.38 76 ARG A CA 1
ATOM 565 C C . ARG A 1 76 ? -6.298 12.991 -12.606 1.00 95.38 76 ARG A C 1
ATOM 567 O O . ARG A 1 76 ? -6.950 13.361 -11.633 1.00 95.38 76 ARG A O 1
ATOM 574 N N . LEU A 1 77 ? -5.867 11.736 -12.738 1.00 96.12 77 LEU A N 1
ATOM 575 C CA . LEU A 1 77 ? -6.063 10.685 -11.728 1.00 96.12 77 LEU A CA 1
ATOM 576 C C . LEU A 1 77 ? -4.895 10.611 -10.737 1.00 96.12 77 LEU A C 1
ATOM 578 O O . LEU A 1 77 ? -5.086 10.281 -9.574 1.00 96.12 77 LEU A O 1
ATOM 582 N N . VAL A 1 78 ? -3.692 10.961 -11.186 1.00 95.06 78 VAL A N 1
ATOM 583 C CA . VAL A 1 78 ? -2.468 10.989 -10.375 1.00 95.06 78 VAL A CA 1
ATOM 584 C C . VAL A 1 78 ? -1.893 12.400 -10.373 1.00 95.06 78 VAL A C 1
ATOM 586 O O . VAL A 1 78 ? -1.964 13.107 -1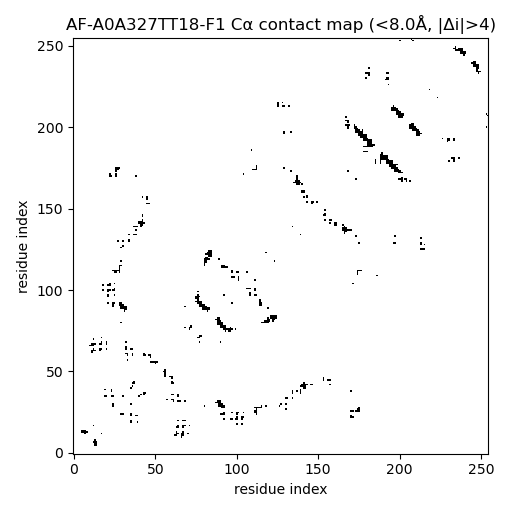1.379 1.00 95.06 78 VAL A O 1
ATOM 589 N N . THR A 1 79 ? -1.269 12.794 -9.268 1.00 92.38 79 THR A N 1
ATOM 590 C CA . THR A 1 79 ? -0.473 14.021 -9.172 1.00 92.38 79 THR A CA 1
ATOM 591 C C .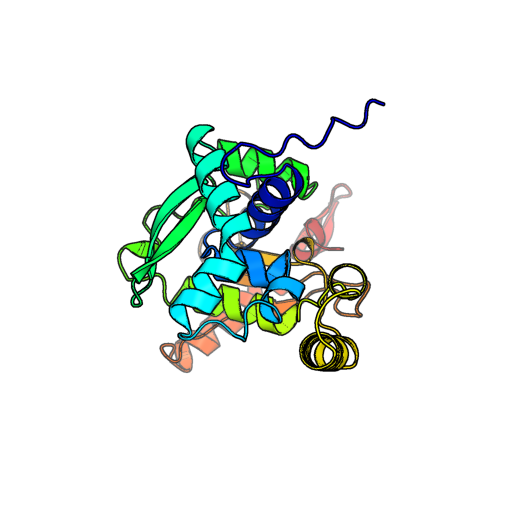 THR A 1 79 ? 0.870 13.770 -8.476 1.00 92.38 79 THR A C 1
ATOM 593 O O . THR A 1 79 ? 1.113 12.705 -7.901 1.00 92.38 79 THR A O 1
ATOM 596 N N . THR A 1 80 ? 1.776 14.742 -8.571 1.00 88.00 80 THR A N 1
ATOM 597 C CA . THR A 1 80 ? 3.090 14.705 -7.920 1.00 88.00 80 THR A CA 1
ATOM 598 C C . THR A 1 80 ? 2.967 15.201 -6.482 1.00 88.00 80 THR A C 1
ATOM 600 O O . THR A 1 80 ? 2.430 16.278 -6.241 1.00 88.00 80 THR A O 1
ATOM 603 N N . GLY A 1 81 ? 3.473 14.416 -5.530 1.00 81.62 81 GLY A N 1
ATOM 604 C CA . GLY A 1 81 ? 3.447 14.729 -4.097 1.00 81.62 81 GLY A CA 1
ATOM 605 C C . GLY A 1 81 ? 4.713 15.386 -3.551 1.00 81.62 81 GLY A C 1
ATOM 606 O O . GLY A 1 81 ? 4.806 15.539 -2.342 1.00 81.62 81 GLY A O 1
ATOM 607 N N . GLY A 1 82 ? 5.677 15.732 -4.409 1.00 87.44 82 GLY A N 1
ATOM 608 C CA . GLY A 1 82 ? 7.036 16.139 -4.036 1.00 87.44 82 GLY A CA 1
ATOM 609 C C . GLY A 1 82 ? 8.051 15.056 -4.404 1.00 87.44 82 GLY A C 1
ATOM 610 O O . GLY A 1 82 ? 7.832 14.303 -5.362 1.00 87.44 82 GLY A O 1
ATOM 611 N N . SER A 1 83 ? 9.138 14.963 -3.644 1.00 89.12 83 SER A N 1
ATOM 612 C CA . SER A 1 83 ? 10.169 13.938 -3.821 1.00 89.12 83 SER A CA 1
ATOM 613 C C . SER A 1 83 ? 10.664 13.395 -2.486 1.00 89.12 83 SER A C 1
ATOM 615 O O . SER A 1 83 ? 10.531 14.060 -1.464 1.00 89.12 83 SER A O 1
ATOM 617 N N . THR A 1 84 ? 11.247 12.200 -2.499 1.00 88.69 84 THR A N 1
ATOM 618 C CA . THR A 1 84 ? 12.028 11.682 -1.371 1.00 88.69 84 THR A CA 1
ATOM 619 C C . THR A 1 84 ? 13.283 12.530 -1.146 1.00 88.69 84 THR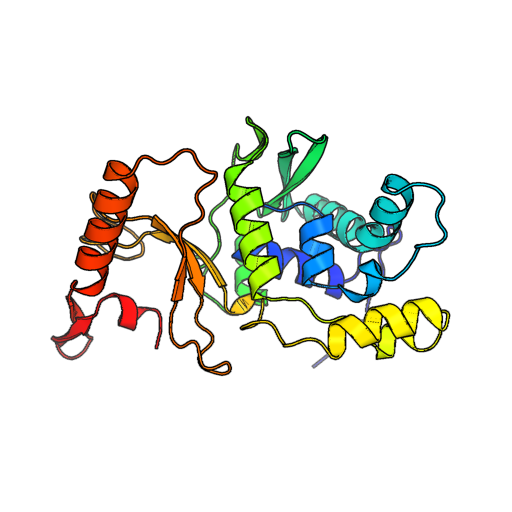 A C 1
ATOM 621 O O . THR A 1 84 ? 13.681 13.318 -2.010 1.00 88.69 84 THR A O 1
ATOM 624 N N . THR A 1 85 ? 13.963 12.323 -0.016 1.00 84.75 85 THR A N 1
ATOM 625 C CA . THR A 1 85 ? 15.290 12.910 0.264 1.00 84.75 85 THR A CA 1
ATOM 626 C C . THR A 1 85 ? 16.347 12.517 -0.775 1.00 84.75 85 THR A C 1
ATOM 628 O O . THR A 1 85 ? 17.267 13.279 -1.049 1.00 84.75 85 THR A O 1
ATOM 631 N N . THR A 1 86 ? 16.183 11.354 -1.408 1.00 85.44 86 THR A N 1
ATOM 632 C CA . THR A 1 86 ? 17.028 10.853 -2.503 1.00 85.44 86 THR A CA 1
ATOM 633 C C . THR A 1 86 ? 16.611 11.369 -3.887 1.00 85.44 86 THR A C 1
ATOM 635 O O . THR A 1 86 ? 17.156 10.929 -4.898 1.00 85.44 86 THR A O 1
ATOM 638 N N . GLY A 1 87 ? 15.647 12.295 -3.955 1.00 87.88 87 GLY A N 1
ATOM 639 C CA . GLY A 1 87 ? 15.193 12.933 -5.193 1.00 87.88 87 GLY A CA 1
ATOM 640 C C . GLY A 1 87 ? 14.187 12.115 -6.008 1.00 87.88 87 GLY A C 1
ATOM 641 O O . GLY A 1 87 ? 13.880 12.472 -7.146 1.00 87.88 87 GLY A O 1
ATOM 642 N N . GLU A 1 88 ? 13.641 11.026 -5.466 1.00 90.56 88 GLU A N 1
ATOM 643 C CA . GLU A 1 88 ? 12.653 10.222 -6.181 1.00 90.56 88 GLU A CA 1
ATOM 644 C C . GLU A 1 88 ? 11.281 10.864 -6.150 1.00 90.56 88 GLU A C 1
ATOM 646 O O . GLU A 1 88 ? 10.758 11.209 -5.096 1.00 90.56 88 GLU A O 1
ATOM 651 N N . ALA A 1 89 ? 10.658 10.985 -7.315 1.00 91.94 89 ALA A N 1
ATOM 652 C CA . ALA A 1 89 ? 9.387 11.668 -7.422 1.00 91.94 89 ALA A CA 1
ATOM 653 C C . ALA A 1 89 ? 8.252 10.848 -6.775 1.00 91.94 89 ALA A C 1
ATOM 655 O O . ALA A 1 89 ? 7.977 9.714 -7.172 1.00 91.94 89 ALA A O 1
ATOM 656 N N . LEU A 1 90 ? 7.550 11.464 -5.825 1.00 93.12 90 LEU A N 1
ATOM 657 C CA . LEU A 1 90 ? 6.412 10.873 -5.129 1.00 93.12 90 LEU A CA 1
ATOM 658 C C . LEU A 1 90 ? 5.128 11.090 -5.927 1.00 93.12 90 LEU A C 1
ATOM 660 O O . LEU A 1 90 ? 4.925 12.138 -6.559 1.00 93.12 90 LEU A O 1
ATOM 664 N N . ARG A 1 91 ? 4.246 10.093 -5.919 1.00 94.00 91 ARG A N 1
ATOM 665 C CA . ARG A 1 91 ? 2.976 10.107 -6.650 1.00 94.00 91 ARG A CA 1
ATOM 666 C C . ARG A 1 91 ? 1.844 9.722 -5.719 1.00 94.00 91 ARG A C 1
ATOM 668 O O . ARG A 1 91 ? 2.001 8.804 -4.927 1.00 94.00 91 ARG A O 1
ATOM 675 N N . HIS A 1 92 ? 0.720 10.416 -5.836 1.00 93.50 92 HIS A N 1
ATOM 676 C CA . HIS A 1 92 ? -0.506 10.099 -5.110 1.00 93.50 92 HIS A CA 1
ATOM 677 C C . HIS A 1 92 ? -1.726 10.293 -6.010 1.00 93.50 92 HIS A C 1
ATOM 679 O O . HIS A 1 92 ? -1.649 10.960 -7.049 1.00 93.50 92 HIS A O 1
ATOM 685 N N . LEU A 1 93 ? -2.847 9.696 -5.614 1.00 94.50 93 LEU A N 1
ATOM 686 C CA . LEU A 1 93 ? -4.106 9.805 -6.341 1.00 94.50 93 LEU A CA 1
ATOM 687 C C . LEU A 1 93 ? -4.814 11.125 -6.026 1.00 94.50 93 LEU A C 1
ATOM 689 O O . LEU A 1 93 ? -4.795 11.622 -4.898 1.00 94.50 93 LEU A O 1
ATOM 693 N N . THR A 1 94 ? -5.456 11.698 -7.040 1.00 93.94 94 THR A N 1
ATOM 694 C CA . THR A 1 94 ? -6.476 12.735 -6.842 1.00 93.94 94 THR A CA 1
ATOM 695 C C . THR A 1 94 ? -7.761 12.089 -6.316 1.00 93.94 94 THR A C 1
ATOM 697 O O . THR A 1 94 ? -7.870 10.867 -6.306 1.00 93.94 94 THR A O 1
ATOM 700 N N . LEU A 1 95 ? -8.774 12.879 -5.942 1.00 92.56 95 LEU A N 1
ATOM 701 C CA . LEU A 1 95 ? -10.081 12.322 -5.561 1.00 92.56 95 LEU A CA 1
ATOM 702 C C . LEU A 1 95 ? -10.661 11.412 -6.661 1.00 92.56 95 LEU A C 1
ATOM 704 O O . LEU A 1 95 ? -11.026 10.275 -6.393 1.00 92.56 95 LEU A O 1
ATOM 708 N N . LYS A 1 96 ? -10.614 11.864 -7.920 1.00 95.12 96 LYS A N 1
ATOM 709 C CA . LYS A 1 96 ? -11.022 11.064 -9.084 1.00 95.12 96 LYS A CA 1
ATOM 710 C C . LYS A 1 96 ? -10.166 9.799 -9.251 1.00 95.12 96 LYS A C 1
ATOM 712 O O . LYS A 1 96 ? -10.652 8.757 -9.679 1.00 95.12 96 LYS A O 1
ATOM 717 N N . GLY A 1 97 ? -8.874 9.886 -8.933 1.00 95.94 97 GLY A N 1
ATOM 718 C CA . GLY A 1 97 ? -7.984 8.727 -8.895 1.00 95.94 97 GLY A CA 1
ATOM 719 C C . GLY A 1 97 ? -8.373 7.718 -7.817 1.00 95.94 97 GLY A C 1
ATOM 720 O O . GLY A 1 97 ? -8.339 6.521 -8.083 1.00 95.94 97 GLY A O 1
ATOM 721 N N . LEU A 1 98 ? -8.779 8.188 -6.635 1.00 94.44 98 LEU A N 1
ATOM 722 C CA . LEU A 1 98 ? -9.252 7.338 -5.544 1.00 94.44 98 LEU A CA 1
ATOM 723 C C . LEU A 1 98 ? -10.581 6.659 -5.883 1.00 94.44 98 LEU A C 1
ATOM 725 O O . LEU A 1 98 ? -10.737 5.482 -5.594 1.00 94.44 98 LEU A O 1
ATOM 729 N N . GLU A 1 99 ? -11.503 7.344 -6.561 1.00 94.69 99 GLU A N 1
ATOM 730 C CA . GLU A 1 99 ? -12.737 6.731 -7.083 1.00 94.69 99 GLU A CA 1
ATOM 731 C C . GLU A 1 99 ? -12.435 5.607 -8.091 1.00 94.69 99 GLU A C 1
ATOM 733 O O . GLU A 1 99 ? -13.038 4.531 -8.054 1.00 94.69 99 GLU A O 1
ATOM 738 N N . ALA A 1 100 ? -11.452 5.823 -8.970 1.00 96.06 100 ALA A N 1
ATOM 739 C CA . ALA A 1 100 ? -10.995 4.790 -9.896 1.00 96.06 100 ALA A CA 1
ATOM 740 C C . ALA A 1 100 ? -10.326 3.616 -9.155 1.00 96.06 100 ALA A C 1
ATOM 742 O O . ALA A 1 100 ? -10.601 2.457 -9.461 1.00 96.06 100 ALA A O 1
ATOM 743 N N . ALA A 1 101 ? -9.491 3.896 -8.151 1.00 95.62 101 ALA A N 1
ATOM 744 C CA . ALA A 1 101 ? -8.854 2.872 -7.326 1.00 95.62 101 ALA A CA 1
ATOM 745 C C . ALA A 1 101 ? -9.861 2.063 -6.495 1.00 95.62 101 ALA A C 1
ATOM 747 O O . ALA A 1 101 ? -9.730 0.847 -6.410 1.00 95.62 101 ALA A O 1
ATOM 748 N N . ALA A 1 102 ? -10.898 2.709 -5.958 1.00 94.31 102 ALA A N 1
ATOM 749 C CA . ALA A 1 102 ? -11.999 2.063 -5.247 1.00 94.31 102 ALA A CA 1
ATOM 750 C C . ALA A 1 102 ? -12.699 1.013 -6.122 1.00 94.31 102 ALA A C 1
ATOM 752 O O . ALA A 1 102 ? -13.004 -0.084 -5.657 1.00 94.31 102 ALA A O 1
ATOM 753 N N . THR A 1 103 ? -12.870 1.313 -7.415 1.00 94.31 103 THR A N 1
ATOM 754 C CA . THR A 1 103 ? -13.402 0.353 -8.393 1.00 94.31 103 THR A CA 1
ATOM 755 C C . THR A 1 103 ? -12.438 -0.817 -8.613 1.00 94.31 103 THR A C 1
ATOM 757 O O . THR A 1 103 ? -12.856 -1.971 -8.575 1.00 94.31 103 THR A O 1
ATOM 760 N N . GLU A 1 104 ? -11.145 -0.538 -8.800 1.00 94.56 104 GLU A N 1
ATOM 761 C CA . GLU A 1 104 ? -10.112 -1.564 -9.031 1.00 94.56 104 GLU A CA 1
ATOM 762 C C . GLU A 1 104 ? -9.859 -2.476 -7.823 1.00 94.56 104 GLU A C 1
ATOM 764 O O . GLU A 1 104 ? -9.441 -3.621 -8.000 1.00 94.56 104 GLU A O 1
ATOM 769 N N . LEU A 1 105 ? -10.071 -1.965 -6.609 1.00 93.19 105 LEU A N 1
ATOM 770 C CA . LEU A 1 105 ? -9.909 -2.696 -5.352 1.00 93.19 105 LEU A CA 1
ATOM 771 C C . LEU A 1 105 ? -11.227 -3.291 -4.837 1.00 93.19 105 LEU A C 1
ATOM 773 O O . LEU A 1 105 ? -11.191 -4.078 -3.898 1.00 93.19 105 LEU A O 1
ATOM 777 N N . GLN A 1 106 ? -12.366 -2.924 -5.435 1.00 92.75 106 GLN A N 1
ATOM 778 C CA . GLN A 1 106 ? -13.716 -3.316 -5.012 1.00 92.75 106 GLN A CA 1
ATOM 779 C C . GLN A 1 106 ? -14.019 -2.967 -3.544 1.00 92.75 106 GLN A C 1
ATOM 781 O O . GLN A 1 106 ? -14.545 -3.784 -2.791 1.00 92.75 106 GLN A O 1
ATOM 786 N N . ARG A 1 107 ? -13.684 -1.742 -3.125 1.00 89.50 107 ARG A N 1
ATOM 787 C CA . ARG A 1 107 ? -13.923 -1.250 -1.752 1.00 89.50 107 ARG A CA 1
ATOM 788 C C . ARG A 1 107 ? -14.424 0.189 -1.770 1.00 89.50 107 ARG A C 1
ATOM 790 O O . ARG A 1 107 ? -14.146 0.913 -2.726 1.00 89.50 107 ARG A O 1
ATOM 797 N N . PRO A 1 108 ? -15.166 0.624 -0.741 1.00 88.50 108 PRO A N 1
ATOM 798 C CA . PRO A 1 108 ? -15.708 1.973 -0.700 1.00 88.50 108 PRO A CA 1
ATOM 799 C C . PRO A 1 108 ? -14.596 3.024 -0.602 1.00 88.50 108 PRO A C 1
ATOM 801 O O . PRO A 1 108 ? -13.530 2.790 -0.035 1.00 88.50 108 PRO A O 1
ATOM 804 N N . LEU A 1 109 ? -14.874 4.229 -1.106 1.00 86.19 109 LEU A N 1
ATOM 805 C CA . LEU A 1 109 ? -13.929 5.352 -1.076 1.00 86.19 109 LEU A CA 1
ATOM 806 C C . LEU A 1 109 ? -13.475 5.711 0.352 1.00 86.19 109 LEU A C 1
ATOM 808 O O . LEU A 1 109 ? -12.340 6.131 0.549 1.00 86.19 109 LEU A O 1
ATOM 812 N N . SER A 1 110 ? -14.340 5.502 1.350 1.00 80.44 110 SER A N 1
ATOM 813 C CA . SER A 1 110 ? -14.057 5.706 2.781 1.00 80.44 110 SER A CA 1
ATOM 814 C C . SER A 1 110 ? -13.041 4.720 3.377 1.00 80.44 110 SER A C 1
ATOM 816 O O . SER A 1 110 ? -12.669 4.853 4.545 1.00 80.44 110 SER A O 1
ATOM 818 N N . GLU A 1 111 ? -12.617 3.724 2.602 1.00 81.62 111 GLU A N 1
ATOM 819 C CA . GLU A 1 111 ? -11.606 2.724 2.960 1.00 81.62 111 GLU A CA 1
ATOM 820 C C . GLU A 1 111 ? -10.346 2.821 2.098 1.00 81.62 111 GLU A C 1
ATOM 822 O O . GLU A 1 111 ? -9.437 2.006 2.243 1.00 81.62 111 GLU A O 1
ATOM 827 N N . MET A 1 112 ? -10.284 3.803 1.198 1.00 83.50 112 MET A N 1
ATOM 828 C CA . MET A 1 112 ? -9.084 4.089 0.418 1.00 83.50 112 MET A CA 1
ATOM 829 C C . MET A 1 112 ? -8.088 4.907 1.241 1.00 83.50 112 MET A C 1
ATOM 831 O O . MET A 1 112 ? -8.467 5.632 2.164 1.00 83.50 112 MET A O 1
ATOM 835 N N . GLY A 1 113 ? -6.816 4.868 0.848 1.00 66.00 113 GLY A N 1
ATOM 836 C CA . GLY A 1 113 ? -5.825 5.828 1.319 1.00 66.00 113 GLY A CA 1
ATOM 837 C C . GLY A 1 113 ? -6.284 7.265 1.032 1.00 66.00 113 GLY A C 1
ATOM 838 O O . GLY A 1 1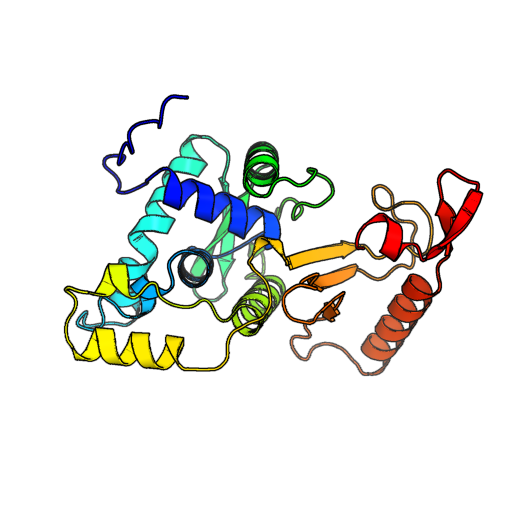13 ? -6.747 7.579 -0.064 1.00 66.00 113 GLY A O 1
ATOM 839 N N . ALA A 1 114 ? -6.186 8.157 2.019 1.00 70.06 114 ALA A N 1
ATOM 840 C CA . ALA A 1 114 ? -6.574 9.560 1.855 1.00 70.06 114 ALA A CA 1
ATOM 841 C C . ALA A 1 114 ? -5.676 10.291 0.832 1.00 70.06 114 ALA A C 1
ATOM 843 O O . ALA A 1 114 ? -4.609 9.815 0.462 1.00 70.06 114 ALA A O 1
ATOM 844 N N . THR A 1 115 ? -6.042 11.498 0.384 1.00 67.81 115 THR A N 1
ATOM 845 C CA . THR A 1 115 ? -5.161 12.266 -0.520 1.00 67.81 115 THR A CA 1
ATOM 846 C C . THR A 1 115 ? -3.887 12.727 0.203 1.00 67.81 115 THR A C 1
ATOM 848 O O . THR A 1 115 ? -3.974 13.453 1.192 1.00 67.81 115 THR A O 1
ATOM 851 N N . ALA A 1 116 ? -2.701 12.381 -0.308 1.00 67.81 116 ALA A N 1
ATOM 852 C CA . ALA A 1 116 ? -1.398 12.726 0.285 1.00 67.81 116 ALA A CA 1
ATOM 853 C C . ALA A 1 116 ? -0.893 14.146 -0.052 1.00 67.81 116 ALA A C 1
ATOM 855 O O . ALA A 1 116 ? 0.258 14.331 -0.463 1.00 67.81 116 ALA A O 1
ATOM 856 N N . ARG A 1 117 ? -1.742 15.176 0.078 1.00 62.56 117 ARG A N 1
ATOM 857 C CA . ARG A 1 117 ? -1.307 16.554 -0.215 1.00 62.56 117 ARG A CA 1
ATOM 858 C C . ARG A 1 117 ? -0.163 16.952 0.723 1.00 62.56 117 ARG A C 1
ATOM 860 O O . ARG A 1 117 ? -0.297 16.839 1.933 1.00 62.56 117 ARG A O 1
ATOM 867 N N . GLY A 1 118 ? 0.948 17.420 0.155 1.00 61.19 118 GLY A N 1
ATOM 868 C CA . GLY A 1 118 ? 2.108 17.897 0.917 1.00 61.19 118 GLY A CA 1
ATOM 869 C C . GLY A 1 118 ? 3.040 16.811 1.468 1.00 61.19 118 GLY A C 1
ATOM 870 O O . GLY A 1 118 ? 4.037 17.161 2.088 1.00 61.19 118 GLY A O 1
ATOM 871 N N . ALA A 1 119 ? 2.782 15.521 1.209 1.00 59.59 119 ALA A N 1
ATOM 872 C CA . ALA A 1 119 ? 3.566 14.415 1.777 1.00 59.59 119 ALA A CA 1
ATOM 873 C C . ALA A 1 119 ? 5.083 14.517 1.511 1.00 59.59 119 ALA A C 1
ATOM 875 O O . ALA A 1 119 ? 5.888 14.133 2.352 1.00 59.59 119 ALA A O 1
ATOM 876 N N . GLY A 1 120 ? 5.491 15.064 0.364 1.00 60.38 120 GLY A N 1
ATOM 877 C CA . GLY A 1 120 ? 6.895 15.222 -0.013 1.00 60.38 120 GLY A CA 1
ATOM 878 C C . GLY A 1 120 ? 7.553 16.535 0.408 1.00 60.38 120 GLY A C 1
ATOM 879 O O . GLY A 1 120 ? 8.703 16.740 0.038 1.00 60.38 120 GLY A O 1
ATOM 880 N N . ALA A 1 121 ? 6.880 17.421 1.155 1.00 63.72 121 ALA A N 1
ATOM 881 C CA . ALA A 1 121 ? 7.481 18.687 1.598 1.00 63.72 121 ALA A CA 1
ATOM 882 C C . ALA A 1 121 ? 8.720 18.474 2.493 1.00 63.72 121 ALA A C 1
ATOM 884 O O . ALA A 1 121 ? 9.638 19.287 2.470 1.00 63.72 121 ALA A O 1
ATOM 885 N N . ALA A 1 122 ? 8.765 17.353 3.222 1.00 63.59 122 ALA A N 1
ATOM 886 C CA . ALA A 1 122 ? 9.879 16.942 4.080 1.00 63.59 122 ALA A CA 1
ATOM 887 C C . ALA A 1 122 ? 10.469 15.572 3.678 1.00 63.59 122 ALA A C 1
ATOM 889 O O . ALA A 1 122 ? 10.970 14.828 4.515 1.00 63.59 122 ALA A O 1
ATOM 890 N N . GLY A 1 123 ? 10.365 15.180 2.402 1.00 71.25 123 GLY A N 1
ATOM 891 C CA . GLY A 1 123 ? 10.964 13.930 1.913 1.00 71.25 123 GLY A CA 1
ATOM 892 C C . GLY A 1 123 ? 10.184 12.640 2.210 1.00 71.25 123 GLY A C 1
ATOM 893 O O . GLY A 1 123 ? 10.629 11.574 1.789 1.00 71.25 123 GLY A O 1
ATOM 894 N N . ALA A 1 124 ? 9.027 12.727 2.879 1.00 81.19 124 ALA A N 1
ATOM 895 C CA . ALA A 1 124 ? 8.109 11.616 3.163 1.00 81.19 124 ALA A CA 1
ATOM 896 C C . ALA A 1 124 ? 8.749 10.384 3.841 1.00 81.19 124 ALA A C 1
ATOM 898 O O . ALA A 1 124 ? 8.358 9.259 3.532 1.00 81.19 124 ALA A O 1
ATOM 899 N N . SER A 1 125 ? 9.713 10.568 4.750 1.00 86.62 125 SER A N 1
ATOM 900 C CA . SER A 1 125 ? 10.438 9.456 5.394 1.00 86.62 125 SER A CA 1
ATOM 901 C C . SER A 1 125 ? 9.502 8.409 6.010 1.00 86.62 125 SER A C 1
ATOM 903 O O . SER A 1 125 ? 9.626 7.227 5.695 1.00 86.62 125 SER A O 1
ATOM 905 N N . HIS A 1 126 ? 8.516 8.849 6.799 1.00 89.94 126 HIS A N 1
ATOM 906 C CA . HIS A 1 126 ? 7.568 7.952 7.464 1.00 89.94 126 HIS A CA 1
ATOM 907 C C . HIS A 1 126 ? 6.673 7.172 6.490 1.00 89.94 126 HIS A C 1
ATOM 909 O O . HIS A 1 126 ? 6.734 5.944 6.510 1.00 89.94 126 HIS A O 1
ATOM 915 N N . PRO A 1 127 ? 5.943 7.807 5.546 1.00 90.75 127 PRO A N 1
ATOM 916 C CA . PRO A 1 127 ? 5.213 7.064 4.516 1.00 90.75 127 PRO A CA 1
ATOM 917 C C . PRO A 1 127 ? 6.078 6.078 3.719 1.00 90.75 127 PRO A C 1
ATOM 919 O O . PRO A 1 127 ? 5.606 5.011 3.338 1.00 90.75 127 PRO A O 1
ATOM 922 N N . MET A 1 128 ? 7.350 6.398 3.455 1.00 92.69 128 MET A N 1
ATOM 923 C CA . MET A 1 128 ? 8.238 5.462 2.760 1.00 92.69 128 MET A CA 1
ATOM 924 C C . MET A 1 128 ? 8.588 4.246 3.624 1.00 92.69 128 MET A C 1
ATOM 926 O O . MET A 1 128 ? 8.596 3.137 3.095 1.00 92.69 128 MET A O 1
ATOM 930 N N . ALA A 1 129 ? 8.815 4.422 4.928 1.00 94.06 129 ALA A N 1
ATOM 931 C CA . ALA A 1 129 ? 9.030 3.314 5.860 1.00 94.06 129 ALA A CA 1
ATOM 932 C C . ALA A 1 129 ? 7.789 2.409 5.975 1.00 94.06 129 ALA A C 1
ATOM 934 O O . ALA A 1 129 ? 7.905 1.181 5.933 1.00 94.06 129 ALA A O 1
ATOM 935 N N . VAL A 1 130 ? 6.594 3.007 6.019 1.00 95.19 130 VAL A N 1
ATOM 936 C CA . VAL A 1 130 ? 5.314 2.281 5.969 1.00 95.19 130 VAL A CA 1
ATOM 937 C C . VAL A 1 130 ? 5.212 1.449 4.686 1.00 95.19 130 VAL A C 1
ATOM 939 O O . VAL A 1 130 ? 4.955 0.246 4.742 1.00 95.19 130 VAL A O 1
ATOM 942 N N . ASN A 1 131 ? 5.505 2.044 3.527 1.00 96.06 131 ASN A N 1
ATOM 943 C CA . ASN A 1 131 ? 5.481 1.338 2.245 1.00 96.06 131 ASN A CA 1
ATOM 944 C C . ASN A 1 131 ? 6.477 0.171 2.184 1.00 96.06 131 ASN A C 1
ATOM 946 O O . ASN A 1 131 ? 6.139 -0.899 1.675 1.00 96.06 131 ASN A O 1
ATOM 950 N N . GLU A 1 132 ? 7.701 0.353 2.688 1.00 96.94 132 GLU A N 1
ATOM 951 C CA . GLU A 1 132 ? 8.692 -0.728 2.735 1.00 96.94 132 GLU A CA 1
ATOM 952 C C . GLU A 1 132 ? 8.270 -1.846 3.694 1.00 96.94 132 GLU A C 1
ATOM 954 O O . GLU A 1 132 ? 8.485 -3.016 3.379 1.00 96.94 132 GLU A O 1
ATOM 959 N N . THR A 1 133 ? 7.590 -1.518 4.797 1.00 97.81 133 THR A N 1
ATOM 960 C CA . THR A 1 133 ? 6.998 -2.510 5.707 1.00 97.81 133 THR A CA 1
ATOM 961 C C . THR A 1 133 ? 5.923 -3.335 4.996 1.00 97.81 133 THR A C 1
ATOM 963 O O . THR A 1 133 ? 5.950 -4.565 5.063 1.00 97.81 133 THR A O 1
ATOM 966 N N . VAL A 1 134 ? 5.032 -2.697 4.224 1.00 97.94 134 VAL A N 1
ATOM 967 C CA . VAL A 1 134 ? 4.046 -3.414 3.393 1.00 97.94 134 VAL A CA 1
ATOM 968 C C . VAL A 1 134 ? 4.740 -4.321 2.376 1.00 97.94 134 VAL A C 1
ATOM 970 O O . VAL A 1 134 ? 4.370 -5.484 2.246 1.00 97.94 134 VAL A O 1
ATOM 973 N N . ILE A 1 135 ? 5.772 -3.842 1.674 1.00 98.00 135 ILE A N 1
ATOM 974 C CA . ILE A 1 135 ? 6.516 -4.666 0.705 1.00 98.00 135 ILE A CA 1
ATOM 975 C C . ILE A 1 135 ? 7.199 -5.857 1.394 1.00 98.00 135 ILE A C 1
ATOM 977 O O . ILE A 1 135 ? 7.214 -6.959 0.839 1.00 98.00 135 ILE A O 1
ATOM 981 N N . ALA A 1 136 ? 7.750 -5.654 2.592 1.00 97.44 136 ALA A N 1
ATOM 982 C CA . ALA A 1 136 ? 8.413 -6.695 3.367 1.00 97.44 136 ALA A CA 1
ATOM 983 C C . ALA A 1 136 ? 7.441 -7.788 3.834 1.00 97.44 136 ALA A C 1
ATOM 985 O O . ALA A 1 136 ? 7.804 -8.963 3.783 1.00 97.44 136 ALA A O 1
ATOM 986 N N . LEU A 1 137 ? 6.218 -7.421 4.232 1.00 97.88 137 LEU A N 1
ATOM 987 C CA . LEU A 1 137 ? 5.161 -8.372 4.591 1.00 97.88 137 LEU A CA 1
ATOM 988 C C . LEU A 1 137 ? 4.573 -9.068 3.358 1.00 97.88 137 LEU A C 1
ATOM 990 O O . LEU A 1 137 ? 4.376 -10.280 3.376 1.00 97.88 137 LEU A O 1
ATOM 994 N N . LEU A 1 138 ? 4.352 -8.330 2.266 1.00 97.56 138 LEU A N 1
ATOM 995 C CA . LEU A 1 138 ? 3.760 -8.845 1.029 1.00 97.56 138 LEU A CA 1
ATOM 996 C C . LEU A 1 138 ? 4.693 -9.805 0.274 1.00 97.56 138 LEU A C 1
ATOM 998 O O . LEU A 1 138 ? 4.219 -10.713 -0.404 1.00 97.56 138 LEU A O 1
ATOM 1002 N N . ARG A 1 139 ? 6.014 -9.592 0.358 1.00 97.12 139 ARG A N 1
ATOM 1003 C CA . ARG A 1 139 ? 7.063 -10.330 -0.378 1.00 97.12 139 ARG A CA 1
ATOM 1004 C C . ARG A 1 139 ? 6.672 -10.665 -1.831 1.00 97.12 139 ARG A C 1
ATOM 1006 O O . ARG A 1 139 ? 6.593 -11.848 -2.181 1.00 97.12 139 ARG A O 1
ATOM 1013 N N . PRO A 1 140 ? 6.429 -9.653 -2.689 1.00 96.75 140 PRO A N 1
ATOM 1014 C CA . PRO A 1 140 ? 5.916 -9.870 -4.039 1.00 96.75 140 PRO A CA 1
ATOM 1015 C C . PRO A 1 140 ? 6.758 -10.873 -4.834 1.00 96.75 140 PRO A C 1
ATOM 1017 O O . PRO A 1 140 ? 7.967 -10.698 -5.005 1.00 96.75 140 PRO A O 1
ATOM 1020 N N . LYS A 1 141 ? 6.111 -11.926 -5.337 1.00 96.31 141 LYS A N 1
ATOM 1021 C CA . LYS A 1 141 ? 6.779 -13.015 -6.057 1.00 96.31 141 LYS A CA 1
ATOM 1022 C C . LYS A 1 141 ? 6.867 -12.712 -7.555 1.00 96.31 141 LYS A C 1
ATOM 1024 O O . LYS A 1 141 ? 5.864 -12.302 -8.144 1.00 96.31 141 LYS A O 1
ATOM 1029 N N . PRO A 1 142 ? 8.033 -12.900 -8.201 1.00 96.38 142 PRO A N 1
ATOM 1030 C CA . PRO A 1 142 ? 8.158 -12.709 -9.639 1.00 96.38 142 PRO A CA 1
ATOM 1031 C C . PRO A 1 142 ? 7.322 -13.743 -10.406 1.00 96.38 142 PRO A C 1
ATOM 1033 O O . PRO A 1 142 ? 7.244 -14.909 -10.035 1.00 96.38 142 PRO A O 1
ATOM 1036 N N . ASP A 1 143 ? 6.727 -13.309 -11.515 1.00 95.44 143 ASP A N 1
ATOM 1037 C CA . ASP A 1 143 ? 6.041 -14.185 -12.465 1.00 95.44 143 ASP A CA 1
ATOM 1038 C C . ASP A 1 143 ? 7.082 -14.861 -13.372 1.00 95.44 143 ASP A C 1
ATOM 1040 O O . ASP A 1 143 ? 7.658 -14.221 -14.258 1.00 95.44 143 ASP A O 1
ATOM 1044 N N . LEU A 1 144 ? 7.340 -16.149 -13.128 1.00 96.56 144 LEU A N 1
ATOM 1045 C CA . LEU A 1 144 ? 8.346 -16.924 -13.858 1.00 96.56 144 LEU A CA 1
ATOM 1046 C C . LEU A 1 144 ? 7.978 -17.147 -15.328 1.00 96.56 144 LEU A C 1
ATOM 1048 O O . LEU A 1 144 ? 8.877 -17.228 -16.165 1.00 96.56 144 LEU A O 1
ATOM 1052 N N . ALA A 1 145 ? 6.687 -17.182 -15.675 1.00 96.81 145 ALA A N 1
ATOM 1053 C CA . ALA A 1 145 ? 6.263 -17.342 -17.065 1.00 96.81 145 ALA A CA 1
ATOM 1054 C C . ALA A 1 145 ? 6.705 -16.138 -17.907 1.00 96.81 145 ALA A C 1
ATOM 1056 O O . ALA A 1 145 ? 7.130 -16.287 -19.053 1.00 96.81 145 ALA A O 1
ATOM 1057 N N . LYS A 1 146 ? 6.704 -14.941 -17.309 1.00 94.31 146 LYS A N 1
ATOM 1058 C CA . LYS A 1 146 ? 7.237 -13.734 -17.951 1.00 94.31 146 LYS A CA 1
ATOM 1059 C C . LYS A 1 146 ? 8.750 -13.750 -18.106 1.00 94.31 146 LYS A C 1
ATOM 1061 O O . LYS A 1 146 ? 9.237 -12.946 -18.893 1.00 94.31 146 LYS A O 1
ATOM 1066 N N . LEU A 1 147 ? 9.463 -14.623 -17.394 1.00 94.75 147 LEU A N 1
ATOM 1067 C CA . LEU A 1 147 ? 10.921 -14.752 -17.428 1.00 94.75 147 LEU A CA 1
ATOM 1068 C C . LEU A 1 147 ? 11.410 -15.984 -18.206 1.00 94.75 147 LEU A C 1
ATOM 1070 O O . LEU A 1 147 ? 12.608 -16.250 -18.236 1.00 94.75 147 LEU A O 1
ATOM 1074 N N . ALA A 1 148 ? 10.518 -16.743 -18.850 1.00 95.00 148 ALA A N 1
ATOM 1075 C CA . ALA A 1 148 ? 10.864 -18.016 -19.487 1.00 95.00 148 ALA A CA 1
ATOM 1076 C C . ALA A 1 148 ? 12.016 -17.895 -20.507 1.00 95.00 148 ALA A C 1
ATOM 1078 O O . ALA A 1 148 ? 12.899 -18.752 -20.563 1.00 95.00 148 ALA A O 1
ATOM 1079 N N . THR A 1 149 ? 12.052 -16.798 -21.265 1.00 94.69 149 THR A N 1
ATOM 1080 C CA . THR A 1 149 ? 13.072 -16.529 -22.291 1.00 94.69 149 THR A CA 1
ATOM 1081 C C . THR A 1 149 ? 14.262 -15.710 -21.783 1.00 94.69 149 THR A C 1
ATOM 1083 O O . THR A 1 149 ? 15.173 -15.435 -22.559 1.00 94.69 149 THR A O 1
ATOM 1086 N N . ASP A 1 150 ? 14.262 -15.282 -20.517 1.00 94.31 150 ASP A N 1
ATOM 1087 C CA . ASP A 1 150 ? 15.369 -14.517 -19.934 1.00 94.31 150 ASP A CA 1
ATOM 1088 C C . ASP A 1 150 ? 16.594 -15.419 -19.654 1.00 94.31 150 ASP A C 1
ATOM 1090 O O . ASP A 1 150 ? 16.457 -16.645 -19.562 1.00 94.31 150 ASP A O 1
ATOM 1094 N N . PRO A 1 151 ? 17.806 -14.844 -19.506 1.00 95.25 151 PRO A N 1
ATOM 1095 C CA . PRO A 1 151 ? 19.024 -15.611 -19.251 1.00 95.25 151 PRO A CA 1
ATOM 1096 C C . PRO A 1 151 ? 18.922 -16.543 -18.027 1.00 95.25 151 PRO A C 1
ATOM 1098 O O . PRO A 1 151 ? 18.268 -16.184 -17.042 1.00 95.25 151 PRO A O 1
ATOM 1101 N N . PRO A 1 152 ? 19.628 -17.695 -18.013 1.00 94.94 152 PRO A N 1
ATOM 1102 C CA . PRO A 1 152 ? 19.571 -18.649 -16.902 1.00 94.94 152 PRO A CA 1
ATOM 1103 C C . PRO A 1 152 ? 19.830 -18.028 -15.526 1.00 94.94 152 PRO A C 1
ATOM 1105 O O . PRO A 1 152 ? 19.119 -18.344 -14.580 1.00 94.94 152 PRO A O 1
ATOM 1108 N N . ALA A 1 153 ? 20.783 -17.095 -15.422 1.00 93.69 153 ALA A N 1
ATOM 1109 C CA . ALA A 1 153 ? 21.082 -16.399 -14.170 1.00 93.69 153 ALA A CA 1
ATOM 1110 C C . ALA A 1 153 ? 19.905 -15.540 -13.662 1.00 93.69 153 ALA A C 1
ATOM 1112 O O . ALA A 1 153 ? 19.632 -15.519 -12.464 1.00 93.69 153 ALA A O 1
ATOM 1113 N N . VAL A 1 154 ? 19.168 -14.879 -14.564 1.00 94.94 154 VAL A N 1
ATOM 1114 C CA . VAL A 1 154 ? 17.966 -14.093 -14.225 1.00 94.94 154 VAL A CA 1
ATOM 1115 C C . VAL A 1 154 ? 16.858 -15.014 -13.725 1.00 94.94 154 VAL A C 1
ATOM 1117 O O . VAL A 1 154 ? 16.243 -14.740 -12.694 1.00 94.94 154 VAL A O 1
ATOM 1120 N N . ARG A 1 155 ? 16.637 -16.137 -14.420 1.00 96.06 155 ARG A N 1
ATOM 1121 C CA . ARG A 1 155 ? 15.640 -17.135 -14.014 1.00 96.06 155 ARG A CA 1
ATOM 1122 C C . ARG A 1 155 ? 15.987 -17.768 -12.671 1.00 96.06 155 ARG A C 1
ATOM 1124 O O . ARG A 1 155 ? 15.107 -17.865 -11.828 1.00 96.06 155 ARG A O 1
ATOM 1131 N N . ALA A 1 156 ? 17.250 -18.125 -12.443 1.00 96.38 156 ALA A N 1
ATOM 1132 C CA . ALA A 1 156 ? 17.709 -18.686 -11.173 1.00 96.38 156 ALA A CA 1
ATOM 1133 C C . ALA A 1 156 ? 17.516 -17.700 -10.008 1.00 96.38 156 ALA A C 1
ATOM 1135 O O . ALA A 1 156 ? 17.005 -18.079 -8.958 1.00 96.38 156 ALA A O 1
ATOM 1136 N N . ALA A 1 157 ? 17.844 -16.418 -10.206 1.00 95.75 157 ALA A N 1
ATOM 1137 C CA . ALA A 1 157 ? 17.627 -15.388 -9.192 1.00 95.75 157 ALA A CA 1
ATOM 1138 C C . ALA A 1 157 ? 16.135 -15.170 -8.880 1.00 95.75 157 ALA A C 1
ATOM 1140 O O . ALA A 1 157 ? 15.772 -14.964 -7.724 1.00 95.75 157 ALA A O 1
ATOM 1141 N N . ALA A 1 158 ? 15.264 -15.215 -9.892 1.00 96.94 158 ALA A N 1
ATOM 1142 C CA . ALA A 1 158 ? 13.819 -15.117 -9.693 1.00 96.94 158 ALA A CA 1
ATOM 1143 C C . ALA A 1 158 ? 13.241 -16.373 -9.019 1.00 96.94 158 ALA A C 1
ATOM 1145 O O . ALA A 1 158 ? 12.402 -16.252 -8.128 1.00 96.94 158 ALA A O 1
ATOM 1146 N N . GLN A 1 159 ? 13.722 -17.561 -9.397 1.00 97.69 159 GLN A N 1
ATOM 1147 C CA . GLN A 1 159 ? 13.327 -18.836 -8.800 1.00 97.69 159 GLN A CA 1
ATOM 1148 C C . GLN A 1 159 ? 13.653 -18.867 -7.304 1.00 97.69 159 GLN A C 1
ATOM 1150 O O . GLN A 1 159 ? 12.780 -19.190 -6.509 1.00 97.69 159 GLN A O 1
ATOM 1155 N N . ALA A 1 160 ? 14.839 -18.403 -6.900 1.00 96.94 160 ALA A N 1
ATOM 1156 C CA . ALA A 1 160 ? 15.203 -18.302 -5.486 1.00 96.94 160 ALA A CA 1
ATOM 1157 C C . ALA A 1 160 ? 14.222 -17.432 -4.674 1.00 96.94 160 ALA A C 1
ATOM 1159 O O . ALA A 1 160 ? 13.929 -17.730 -3.517 1.00 96.94 160 ALA A O 1
ATOM 1160 N N . VAL A 1 161 ? 13.673 -16.367 -5.276 1.00 96.56 161 VAL A N 1
ATOM 1161 C CA . VAL A 1 161 ? 12.629 -15.556 -4.629 1.00 96.56 161 VAL A CA 1
ATOM 1162 C C . VAL A 1 161 ? 11.309 -16.309 -4.560 1.00 96.56 161 VAL A C 1
ATOM 1164 O O . VAL A 1 161 ? 10.619 -16.176 -3.554 1.00 96.56 161 VAL A O 1
ATOM 1167 N N . VAL A 1 162 ? 10.945 -17.086 -5.583 1.00 97.00 162 VAL A N 1
ATOM 1168 C CA . VAL A 1 162 ? 9.743 -17.937 -5.570 1.00 97.00 162 VAL A CA 1
ATOM 1169 C C . VAL A 1 162 ? 9.828 -18.987 -4.468 1.00 97.00 162 VAL A C 1
ATOM 1171 O O . VAL A 1 162 ? 8.902 -19.052 -3.660 1.00 97.00 162 VAL A O 1
ATOM 1174 N N . ASP A 1 163 ? 10.956 -19.689 -4.372 1.00 97.38 163 ASP A N 1
ATOM 1175 C CA . ASP A 1 163 ? 11.192 -20.797 -3.437 1.00 97.38 163 ASP A CA 1
ATOM 1176 C C . ASP A 1 163 ? 11.283 -20.355 -1.968 1.00 97.38 163 ASP A C 1
ATOM 1178 O O . ASP A 1 163 ? 11.038 -21.145 -1.057 1.00 97.38 163 ASP A O 1
ATOM 1182 N N . ALA A 1 164 ? 11.617 -19.087 -1.708 1.00 95.88 164 ALA A N 1
ATOM 1183 C CA . ALA A 1 164 ? 11.587 -18.531 -0.358 1.00 95.88 164 ALA A CA 1
ATOM 1184 C C . ALA A 1 164 ? 10.158 -18.549 0.236 1.00 95.88 164 ALA A C 1
ATOM 1186 O O . ALA A 1 164 ? 9.179 -18.544 -0.513 1.00 95.88 164 ALA A O 1
ATOM 1187 N N . PRO A 1 165 ? 9.977 -18.464 1.568 1.00 95.12 165 PRO A N 1
ATOM 1188 C CA . PRO A 1 165 ? 8.642 -18.367 2.156 1.00 95.12 165 PRO A CA 1
ATOM 1189 C C . PRO A 1 165 ? 7.820 -17.215 1.562 1.00 95.12 165 PRO A C 1
ATOM 1191 O O . PRO A 1 165 ? 8.354 -16.135 1.275 1.00 95.12 165 PRO A O 1
ATOM 1194 N N . GLY A 1 166 ? 6.526 -17.464 1.359 1.00 92.94 166 GLY A N 1
ATOM 1195 C CA . GLY A 1 166 ? 5.565 -16.467 0.893 1.00 92.94 166 GLY A CA 1
ATOM 1196 C C . GLY A 1 166 ? 5.478 -15.255 1.822 1.00 92.94 166 GLY A C 1
ATOM 1197 O O . GLY A 1 166 ? 5.897 -15.307 2.979 1.00 92.94 166 GLY A O 1
ATOM 1198 N N . GLY A 1 167 ? 4.973 -14.150 1.283 1.00 96.06 167 GLY A N 1
ATOM 1199 C CA . GLY A 1 167 ? 4.464 -13.059 2.106 1.00 96.06 167 GLY A CA 1
ATOM 1200 C C . GLY A 1 167 ? 3.018 -13.316 2.520 1.00 96.06 167 GLY A C 1
ATOM 1201 O O . GLY A 1 167 ? 2.471 -14.382 2.246 1.00 96.06 167 GLY A O 1
ATOM 1202 N N . VAL A 1 168 ? 2.410 -12.329 3.168 1.00 97.19 168 VAL A N 1
ATOM 1203 C CA . VAL A 1 168 ? 1.036 -12.400 3.670 1.00 97.19 168 VAL A CA 1
ATOM 1204 C C . VAL A 1 168 ? 0.137 -11.479 2.851 1.00 97.19 168 VAL A C 1
ATOM 1206 O O . VAL A 1 168 ? 0.451 -10.304 2.650 1.00 97.19 168 VAL A O 1
ATOM 1209 N N . GLY A 1 169 ? -1.010 -11.988 2.416 1.00 95.94 169 GLY A N 1
ATOM 1210 C CA . GLY A 1 169 ? -2.031 -11.227 1.718 1.00 95.94 169 GLY A CA 1
ATOM 1211 C C . GLY A 1 169 ? -1.672 -10.842 0.285 1.00 95.94 169 GLY A C 1
ATOM 1212 O O . GLY A 1 169 ? -0.632 -11.180 -0.274 1.00 95.94 169 GLY A O 1
ATOM 1213 N N . SER A 1 170 ? -2.578 -10.077 -0.315 1.00 95.38 170 SER A N 1
ATOM 1214 C CA . SER A 1 170 ? -2.335 -9.316 -1.546 1.00 95.38 170 SER A CA 1
ATOM 1215 C C . SER A 1 170 ? -2.222 -7.831 -1.206 1.00 95.38 170 SER A C 1
ATOM 1217 O O . SER A 1 170 ? -2.534 -7.455 -0.085 1.00 95.38 170 SER A O 1
ATOM 1219 N N . ILE A 1 171 ? -1.874 -6.948 -2.151 1.00 95.44 171 ILE A N 1
ATOM 1220 C CA . ILE A 1 171 ? -1.930 -5.494 -1.886 1.00 95.44 171 ILE A CA 1
ATOM 1221 C C . ILE A 1 171 ? -3.318 -5.052 -1.394 1.00 95.44 171 ILE A C 1
ATOM 1223 O O . ILE A 1 171 ? -3.419 -4.204 -0.515 1.00 95.44 171 ILE A O 1
ATOM 1227 N N . GLY A 1 172 ? -4.384 -5.692 -1.887 1.00 94.56 172 GLY A N 1
ATOM 1228 C CA . GLY A 1 172 ? -5.743 -5.461 -1.412 1.00 94.56 172 GLY A CA 1
ATOM 1229 C C . GLY A 1 172 ? -5.958 -5.899 0.036 1.00 94.56 172 GLY A C 1
ATOM 1230 O O . GLY A 1 172 ? -6.859 -5.407 0.679 1.00 94.56 172 GLY A O 1
ATOM 1231 N N . SER A 1 173 ? -5.138 -6.759 0.624 1.00 95.19 173 SER A N 1
ATOM 1232 C CA . SER A 1 173 ? -5.274 -7.152 2.035 1.00 95.19 173 SER A CA 1
ATOM 1233 C C . SER A 1 173 ? -4.796 -6.082 3.025 1.00 95.19 173 SER A C 1
ATOM 1235 O O . SER A 1 173 ? -4.948 -6.276 4.227 1.00 95.19 173 SER A O 1
ATOM 1237 N N . TYR A 1 174 ? -4.223 -4.974 2.544 1.00 96.06 174 TYR A N 1
ATOM 1238 C CA . TYR A 1 174 ? -3.656 -3.913 3.374 1.00 96.06 174 TYR A CA 1
ATOM 1239 C C . TYR A 1 174 ? -4.505 -2.637 3.320 1.00 96.06 174 TYR A C 1
ATOM 1241 O O . TYR A 1 174 ? -5.147 -2.325 2.313 1.00 96.06 174 TYR A O 1
ATOM 1249 N N . TRP A 1 175 ? -4.457 -1.881 4.411 1.00 94.06 175 TRP A N 1
ATOM 1250 C CA . TRP A 1 175 ? -4.911 -0.499 4.536 1.00 94.06 175 TRP A CA 1
ATOM 1251 C C . TRP A 1 175 ? -3.806 0.289 5.230 1.00 94.06 175 TRP A C 1
ATOM 1253 O O . TRP A 1 175 ? -3.159 -0.255 6.123 1.00 94.06 175 TRP A O 1
ATOM 1263 N N . THR A 1 176 ? -3.613 1.556 4.870 1.00 93.44 176 THR A N 1
ATOM 1264 C CA . THR A 1 176 ? -2.656 2.429 5.564 1.00 93.44 176 THR A CA 1
ATOM 1265 C C . THR A 1 176 ? -3.342 3.625 6.203 1.00 93.44 176 THR A C 1
ATOM 1267 O O . THR A 1 176 ? -4.348 4.103 5.674 1.00 93.44 176 THR A O 1
ATOM 1270 N N . GLU A 1 177 ? -2.761 4.148 7.283 1.00 89.81 177 GLU A N 1
ATOM 1271 C CA . GLU A 1 177 ? -3.220 5.352 7.987 1.00 89.81 177 GLU A CA 1
ATOM 1272 C C . GLU A 1 177 ? -4.682 5.269 8.487 1.00 89.81 177 GLU A C 1
ATOM 1274 O O . GLU A 1 177 ? -5.467 6.214 8.356 1.00 89.81 177 GLU A O 1
ATOM 1279 N N . VAL A 1 178 ? -5.076 4.135 9.066 1.00 91.81 178 VAL A N 1
ATOM 1280 C CA . VAL A 1 178 ? -6.465 3.860 9.453 1.00 91.81 178 VAL A CA 1
ATOM 1281 C C . VAL A 1 178 ? -6.789 4.484 10.815 1.00 91.81 178 VAL A C 1
ATOM 1283 O O . VAL A 1 178 ? -6.241 4.044 11.826 1.00 91.81 178 VAL A O 1
ATOM 1286 N N . PRO A 1 179 ? -7.712 5.461 10.907 1.00 92.81 179 PRO A N 1
ATOM 1287 C CA . PRO A 1 179 ? -8.141 5.981 12.201 1.00 92.81 179 PRO A CA 1
ATOM 1288 C C . PRO A 1 179 ? -8.855 4.884 12.993 1.00 92.81 179 PRO A C 1
ATOM 1290 O O . PRO A 1 179 ? -9.710 4.191 12.444 1.00 92.81 179 PRO A O 1
ATOM 1293 N N . LEU A 1 180 ? -8.533 4.756 14.282 1.00 94.69 180 LEU A N 1
ATOM 1294 C CA . LEU A 1 180 ? -9.080 3.767 15.213 1.00 94.69 180 LEU A CA 1
ATOM 1295 C C . LEU A 1 180 ? -9.991 4.470 16.228 1.00 94.69 180 LEU A C 1
ATOM 1297 O O . LEU A 1 180 ? -9.525 4.949 17.268 1.00 94.69 180 LEU A O 1
ATOM 1301 N N . PRO A 1 181 ? -11.297 4.608 15.939 1.00 94.00 181 PRO A N 1
ATOM 1302 C CA . PRO A 1 181 ? -12.137 5.522 16.689 1.00 94.00 181 PRO A CA 1
ATOM 1303 C C . PRO A 1 181 ? -12.472 4.921 18.057 1.00 94.00 181 PRO A C 1
ATOM 1305 O O . PRO A 1 181 ? -13.058 3.843 18.141 1.00 94.00 181 PRO A O 1
ATOM 1308 N N . VAL A 1 182 ? -12.191 5.644 19.141 1.00 94.69 182 VAL A N 1
ATOM 1309 C CA . VAL A 1 182 ? -12.650 5.296 20.506 1.00 94.69 182 VAL A CA 1
ATOM 1310 C C . VAL A 1 182 ? -13.997 5.947 20.857 1.00 94.69 182 VAL A C 1
ATOM 1312 O O . VAL A 1 182 ? -14.701 5.496 21.754 1.00 94.69 182 VAL A O 1
ATOM 1315 N N . ALA A 1 183 ? -14.388 6.963 20.086 1.00 92.44 183 ALA A N 1
ATOM 1316 C CA . ALA A 1 183 ? -15.705 7.596 20.061 1.00 92.44 183 ALA A CA 1
ATOM 1317 C C . ALA A 1 183 ? -16.084 7.945 18.603 1.00 92.44 183 ALA A C 1
ATOM 1319 O O . ALA A 1 183 ? -15.259 7.804 17.697 1.00 92.44 183 ALA A O 1
ATOM 1320 N N . GLY A 1 184 ? -17.325 8.368 18.339 1.00 91.56 184 GLY A N 1
ATOM 1321 C CA . GLY A 1 184 ? -17.781 8.715 16.980 1.00 91.56 184 GLY A CA 1
ATOM 1322 C C . GLY A 1 184 ? -17.921 7.506 16.043 1.00 91.56 184 GLY A C 1
ATOM 1323 O O . GLY A 1 184 ? -18.194 6.401 16.504 1.00 91.56 184 GLY A O 1
ATOM 1324 N N . SER A 1 185 ? -17.737 7.684 14.738 1.00 89.19 185 SER A N 1
ATOM 1325 C CA . SER A 1 185 ? -17.830 6.610 13.730 1.00 89.19 185 SER A CA 1
ATOM 1326 C C . SER A 1 185 ? -16.515 6.445 12.958 1.00 89.19 185 SER A C 1
ATOM 1328 O O . SER A 1 185 ? -15.562 7.188 13.177 1.00 89.19 185 SER A O 1
ATOM 1330 N N . TRP A 1 186 ? -16.453 5.489 12.027 1.00 88.94 186 TRP A N 1
ATOM 1331 C CA . TRP A 1 186 ? -15.323 5.358 11.097 1.00 88.94 186 TRP A CA 1
ATOM 1332 C C . TRP A 1 186 ? -15.139 6.584 10.195 1.00 88.94 186 TRP A C 1
ATOM 1334 O O . TRP A 1 186 ? -14.010 6.969 9.909 1.00 88.94 186 TRP A O 1
ATOM 1344 N N . SER A 1 187 ? -16.238 7.203 9.754 1.00 85.38 187 SER A N 1
ATOM 1345 C CA . SER A 1 187 ? -16.222 8.383 8.877 1.00 85.38 187 SER A CA 1
ATOM 1346 C C . SER A 1 187 ? -16.015 9.693 9.637 1.00 85.38 187 SER A C 1
ATOM 1348 O O . SER A 1 187 ? -15.618 10.698 9.055 1.00 85.38 187 SER A O 1
ATOM 1350 N N . THR A 1 188 ? -16.327 9.703 10.931 1.00 87.75 188 THR A N 1
ATOM 1351 C CA . THR A 1 188 ? -16.224 10.879 11.797 1.00 87.75 188 THR A CA 1
ATOM 1352 C C . THR A 1 188 ? -15.677 10.433 13.151 1.00 87.75 188 THR A C 1
ATOM 1354 O O . THR A 1 188 ? -16.434 10.319 14.124 1.00 87.75 188 THR A O 1
ATOM 1357 N N . PRO A 1 189 ? -14.376 10.095 13.212 1.00 88.12 189 PRO A N 1
ATOM 1358 C CA . PRO A 1 189 ? -13.763 9.618 14.440 1.00 88.12 189 PRO A CA 1
ATOM 1359 C C . PRO A 1 189 ? -13.761 10.720 15.499 1.00 88.12 189 PRO A C 1
ATOM 1361 O O . PRO A 1 189 ? -13.392 11.865 15.236 1.00 88.12 189 PRO A O 1
ATOM 1364 N N . GLY A 1 190 ? -14.173 10.367 16.717 1.00 87.75 190 GLY A N 1
ATOM 1365 C CA . GLY A 1 190 ? -13.997 11.234 17.877 1.00 87.75 190 GLY A CA 1
ATOM 1366 C C . GLY A 1 190 ? -12.518 11.382 18.249 1.00 87.75 190 GLY A C 1
ATOM 1367 O O . GLY A 1 190 ? -11.671 10.586 17.840 1.00 87.75 190 GLY A O 1
ATOM 1368 N N . ARG A 1 191 ? -12.198 12.400 19.054 1.00 88.25 191 ARG A N 1
ATOM 1369 C CA . ARG A 1 191 ? -10.830 12.627 19.550 1.00 88.25 191 ARG A CA 1
ATOM 1370 C C . ARG A 1 191 ? -10.365 11.486 20.466 1.00 88.25 191 ARG A C 1
ATOM 1372 O O . ARG A 1 191 ? -11.180 10.824 21.102 1.00 88.25 191 ARG A O 1
ATOM 1379 N N . GLY A 1 192 ? -9.046 11.308 20.565 1.00 86.06 192 GLY A N 1
ATOM 1380 C CA . GLY A 1 192 ? -8.411 10.387 21.518 1.00 86.06 192 GLY A CA 1
ATOM 1381 C C . GLY A 1 192 ? -8.186 8.957 21.014 1.00 86.06 192 GLY A C 1
ATOM 1382 O O . GLY A 1 192 ? -7.688 8.130 21.773 1.00 86.06 192 GLY A O 1
ATOM 1383 N N . GLY A 1 193 ? -8.536 8.658 19.759 1.00 89.44 193 GLY A N 1
ATOM 1384 C CA . GLY A 1 193 ? -8.181 7.395 19.105 1.00 89.44 193 GLY A CA 1
ATOM 1385 C C . GLY A 1 193 ? -6.739 7.378 18.593 1.00 89.44 193 GLY A C 1
ATOM 1386 O O . GLY A 1 193 ? -6.120 8.431 18.434 1.00 89.44 193 GLY A O 1
ATOM 1387 N N . ALA A 1 194 ? -6.220 6.180 18.325 1.00 93.50 194 ALA A N 1
ATOM 1388 C CA . ALA A 1 194 ? -4.995 6.001 17.545 1.00 93.50 194 ALA A CA 1
ATOM 1389 C C . ALA A 1 194 ? -5.289 6.117 16.040 1.00 93.50 194 ALA A C 1
ATOM 1391 O O . ALA A 1 194 ? -6.446 6.091 15.610 1.00 93.50 194 ALA A O 1
ATOM 1392 N N . GLN A 1 195 ? -4.235 6.211 15.238 1.00 93.06 195 GLN A N 1
ATOM 1393 C CA . GLN A 1 195 ? -4.290 6.018 13.796 1.00 93.06 195 GLN A CA 1
ATOM 1394 C C . GLN A 1 195 ? -3.245 4.969 13.444 1.00 93.06 195 GLN A C 1
ATOM 1396 O O . GLN A 1 195 ? -2.065 5.224 13.629 1.00 93.06 195 GLN A O 1
ATOM 1401 N N . ALA A 1 196 ? -3.692 3.806 12.977 1.00 94.69 196 ALA A N 1
ATOM 1402 C CA . ALA A 1 196 ? -2.801 2.719 12.617 1.00 94.69 196 ALA A CA 1
ATOM 1403 C C . ALA A 1 196 ? -2.063 3.018 11.321 1.00 94.69 196 ALA A C 1
ATOM 1405 O O . ALA A 1 196 ? -2.704 3.330 10.315 1.00 94.69 196 ALA A O 1
ATOM 1406 N N . ASP A 1 197 ? -0.744 2.849 11.316 1.00 95.12 197 ASP A N 1
ATOM 1407 C CA . ASP A 1 197 ? 0.041 2.989 10.091 1.00 95.12 197 ASP A CA 1
ATOM 1408 C C . ASP A 1 197 ? -0.367 1.945 9.053 1.00 95.12 197 ASP A C 1
ATOM 1410 O O . ASP A 1 197 ? -0.551 2.291 7.885 1.00 95.12 197 ASP A O 1
ATOM 1414 N N . ILE A 1 198 ? -0.551 0.687 9.473 1.00 96.38 198 ILE A N 1
ATOM 1415 C CA . ILE A 1 198 ? -0.990 -0.415 8.612 1.00 96.38 198 ILE A CA 1
ATOM 1416 C C . ILE A 1 198 ? -2.035 -1.267 9.335 1.00 96.38 198 ILE A C 1
ATOM 1418 O O . ILE A 1 198 ? -1.879 -1.628 10.502 1.00 96.38 198 ILE A O 1
ATOM 1422 N N . VAL A 1 199 ? -3.072 -1.666 8.604 1.00 96.31 199 VAL A N 1
ATOM 1423 C CA . VAL A 1 199 ? -3.967 -2.766 8.977 1.00 96.31 199 VAL A CA 1
ATOM 1424 C C . VAL A 1 199 ? -3.885 -3.836 7.896 1.00 96.31 199 VAL A C 1
ATOM 1426 O O . VAL A 1 199 ? -3.901 -3.516 6.710 1.00 96.31 199 VAL A O 1
ATOM 1429 N N . LEU A 1 200 ? -3.790 -5.099 8.297 1.00 96.69 200 LEU A N 1
ATOM 1430 C CA . LEU A 1 200 ? -3.734 -6.269 7.428 1.00 96.69 200 LEU A CA 1
ATOM 1431 C C . LEU A 1 200 ? -4.852 -7.242 7.810 1.00 96.69 200 LEU A C 1
ATOM 1433 O O . LEU A 1 200 ? -4.917 -7.706 8.946 1.00 96.69 200 LEU A O 1
ATOM 1437 N N . ASN A 1 201 ? -5.709 -7.575 6.848 1.00 95.69 201 ASN A N 1
ATOM 1438 C CA . ASN A 1 201 ? -6.722 -8.627 6.954 1.00 95.69 201 ASN A CA 1
ATOM 1439 C C . ASN A 1 201 ? -6.487 -9.608 5.799 1.00 95.69 201 ASN A C 1
ATOM 1441 O O . ASN A 1 201 ? -6.729 -9.302 4.630 1.00 95.69 201 ASN A O 1
ATOM 1445 N N . ALA A 1 202 ? -5.926 -10.765 6.143 1.00 95.94 202 ALA A N 1
ATOM 1446 C CA . ALA A 1 202 ? -5.552 -11.831 5.223 1.00 95.94 202 ALA A CA 1
ATOM 1447 C C . ALA A 1 202 ? -5.859 -13.202 5.856 1.00 95.94 202 ALA A C 1
ATOM 1449 O O . ALA A 1 202 ? -4.946 -14.004 6.082 1.00 95.94 202 ALA A O 1
ATOM 1450 N N . PRO A 1 203 ? -7.135 -13.487 6.189 1.00 94.31 203 PRO A N 1
ATOM 1451 C CA . PRO A 1 203 ? -7.511 -14.735 6.850 1.00 94.31 203 PRO A CA 1
ATOM 1452 C C . PRO A 1 203 ? -7.120 -15.973 6.034 1.00 94.31 203 PRO A C 1
ATOM 1454 O O . PRO A 1 203 ? -6.775 -16.996 6.620 1.00 94.31 203 PRO A O 1
ATOM 1457 N N . GLN A 1 204 ? -7.090 -15.869 4.700 1.00 93.44 204 GLN A N 1
ATOM 1458 C CA . GLN A 1 204 ? -6.634 -16.940 3.808 1.00 93.44 204 GLN A CA 1
ATOM 1459 C C . GLN A 1 204 ? -5.170 -17.357 4.036 1.00 93.44 204 GLN A C 1
ATOM 1461 O O . GLN A 1 204 ? -4.804 -18.477 3.698 1.00 93.44 204 GLN A O 1
ATOM 1466 N N . ASP A 1 205 ? -4.365 -16.484 4.648 1.00 94.38 205 ASP A N 1
ATOM 1467 C CA . ASP A 1 205 ? -2.954 -16.717 4.970 1.00 94.38 205 ASP A CA 1
ATOM 1468 C C . ASP A 1 205 ? -2.735 -16.908 6.484 1.00 94.38 205 ASP A C 1
ATOM 1470 O O . ASP A 1 205 ? -1.623 -16.768 6.989 1.00 94.38 205 ASP A O 1
ATOM 1474 N N . GLY A 1 206 ? -3.805 -17.188 7.240 1.00 93.00 206 GLY A N 1
ATOM 1475 C CA . GLY A 1 206 ? -3.749 -17.392 8.691 1.00 93.00 206 GLY A CA 1
ATOM 1476 C C . GLY A 1 206 ? -3.611 -16.106 9.514 1.00 93.00 206 GLY A C 1
ATOM 1477 O O . GLY A 1 206 ? -3.421 -16.184 10.727 1.00 93.00 206 GLY A O 1
ATOM 1478 N N . VAL A 1 207 ? -3.736 -14.928 8.889 1.00 93.31 207 VAL A N 1
ATOM 1479 C CA . VAL A 1 207 ? -3.678 -13.622 9.565 1.00 93.31 207 VAL A CA 1
ATOM 1480 C C . VAL A 1 207 ? -5.059 -12.963 9.516 1.00 93.31 207 VAL A C 1
ATOM 1482 O O . VAL A 1 207 ? -5.342 -12.183 8.603 1.00 93.31 207 VAL A O 1
ATOM 1485 N N . PRO A 1 208 ? -5.958 -13.265 10.474 1.00 92.69 208 PRO A N 1
ATOM 1486 C CA . PRO A 1 208 ? -7.324 -12.749 10.441 1.00 92.69 208 PRO A CA 1
ATOM 1487 C C . PRO A 1 208 ? -7.356 -11.227 10.558 1.00 92.69 208 PRO A C 1
ATOM 1489 O O . PRO A 1 208 ? -8.079 -10.572 9.819 1.00 92.69 208 PRO A O 1
ATOM 1492 N N . LEU A 1 209 ? -6.558 -10.641 11.450 1.00 95.50 209 LEU A N 1
ATOM 1493 C CA . LEU A 1 209 ? -6.435 -9.194 11.563 1.00 95.50 209 LEU A CA 1
ATOM 1494 C C . LEU A 1 209 ? -5.139 -8.839 12.296 1.00 95.50 209 LEU A C 1
ATOM 1496 O O . LEU A 1 209 ? -4.887 -9.347 13.387 1.00 95.50 209 LEU A O 1
ATOM 1500 N N . LEU A 1 210 ? -4.336 -7.961 11.706 1.00 96.44 210 LEU A N 1
ATOM 1501 C CA . LEU A 1 210 ? -3.092 -7.450 12.270 1.00 96.44 210 LEU A CA 1
ATOM 1502 C C . LEU A 1 210 ? -3.049 -5.931 12.107 1.00 96.44 210 LEU A C 1
ATOM 1504 O O . LEU A 1 210 ? -3.359 -5.412 11.038 1.00 96.44 210 LEU A O 1
ATOM 1508 N N . PHE A 1 211 ? -2.636 -5.229 13.156 1.00 96.81 211 PHE A N 1
ATOM 1509 C CA . PHE A 1 211 ? -2.362 -3.795 13.121 1.00 96.81 211 PHE A CA 1
ATOM 1510 C C . PHE A 1 211 ? -0.875 -3.587 13.373 1.00 96.81 211 PHE A C 1
ATOM 1512 O O . PHE A 1 211 ? -0.301 -4.259 14.231 1.00 96.81 211 PHE A O 1
ATOM 1519 N N . VAL A 1 212 ? -0.258 -2.686 12.617 1.00 96.38 212 VAL A N 1
ATOM 1520 C CA . VAL A 1 212 ? 1.180 -2.426 12.674 1.00 96.38 212 VAL A CA 1
ATOM 1521 C C . VAL A 1 212 ? 1.407 -0.924 12.772 1.00 96.38 212 VAL A C 1
ATOM 1523 O O . VAL A 1 212 ? 0.815 -0.152 12.019 1.00 96.38 212 VAL A O 1
ATOM 1526 N N . GLU A 1 213 ? 2.285 -0.549 13.694 1.00 95.19 213 GLU A N 1
ATOM 1527 C CA . GLU A 1 213 ? 2.887 0.778 13.819 1.00 95.19 213 GLU A CA 1
ATOM 1528 C C . GLU A 1 213 ? 4.320 0.701 13.291 1.00 95.19 213 GLU A C 1
ATOM 1530 O O . GLU A 1 213 ? 5.018 -0.289 13.533 1.00 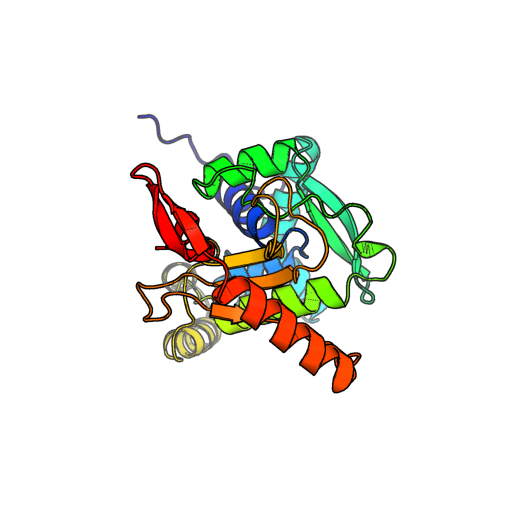95.19 213 GLU A O 1
ATOM 1535 N N . VAL A 1 214 ? 4.754 1.723 12.562 1.00 93.50 214 VAL A N 1
ATOM 1536 C CA . VAL A 1 214 ? 6.093 1.793 11.976 1.00 93.50 214 VAL A CA 1
ATOM 1537 C C . VAL A 1 214 ? 6.839 2.957 12.605 1.00 93.50 214 VAL A C 1
ATOM 1539 O O . VAL A 1 214 ? 6.669 4.096 12.197 1.00 93.50 214 VAL A O 1
ATOM 1542 N N . ASP A 1 215 ? 7.707 2.684 13.571 1.00 88.94 215 ASP A N 1
ATOM 1543 C CA . ASP A 1 215 ? 8.575 3.720 14.129 1.00 88.94 215 ASP A CA 1
ATOM 1544 C C . ASP A 1 215 ? 9.862 3.864 13.297 1.00 88.94 215 ASP A C 1
ATOM 1546 O O . ASP A 1 215 ? 10.481 2.883 12.881 1.00 88.94 215 ASP A O 1
ATOM 1550 N N . ASN A 1 216 ? 10.292 5.107 13.085 1.00 83.75 216 ASN A N 1
ATOM 1551 C CA . ASN A 1 216 ? 11.588 5.441 12.496 1.00 83.75 216 ASN A CA 1
ATOM 1552 C C . ASN A 1 216 ? 12.656 5.697 13.574 1.00 83.75 216 ASN A C 1
ATOM 1554 O O . ASN A 1 216 ? 13.569 6.488 13.338 1.00 83.75 216 ASN A O 1
ATOM 1558 N N . CYS A 1 217 ? 12.525 5.073 14.746 1.00 82.19 217 CYS A N 1
ATOM 1559 C CA . CYS A 1 217 ? 13.348 5.288 15.938 1.00 82.19 217 CYS A CA 1
ATOM 1560 C C . CYS A 1 217 ? 13.284 6.725 16.483 1.00 82.19 217 CYS A C 1
ATOM 1562 O O . CYS A 1 217 ? 14.301 7.261 16.926 1.00 82.19 217 CYS A O 1
ATOM 1564 N N . HIS A 1 218 ? 12.116 7.365 16.407 1.00 84.12 218 HIS A N 1
ATOM 1565 C CA . HIS A 1 218 ? 11.909 8.714 16.949 1.00 84.12 218 HIS A CA 1
ATOM 1566 C C . HIS A 1 218 ? 10.960 8.729 18.149 1.00 84.12 218 HIS A C 1
ATOM 1568 O O . HIS A 1 218 ? 10.862 9.766 18.801 1.00 84.12 218 HIS A O 1
ATOM 1574 N N . GLU A 1 219 ? 10.283 7.615 18.437 1.00 87.56 219 GLU A N 1
ATOM 1575 C CA . GLU A 1 219 ? 9.306 7.541 19.519 1.00 87.56 219 GLU A CA 1
ATOM 1576 C C . GLU A 1 219 ? 9.949 7.174 20.859 1.00 87.56 219 GLU A C 1
ATOM 1578 O O . GLU A 1 219 ? 10.797 6.280 20.951 1.00 87.56 219 GLU A O 1
ATOM 1583 N N . THR A 1 220 ? 9.529 7.850 21.926 1.00 92.94 220 THR A N 1
ATOM 1584 C CA . THR A 1 220 ? 9.942 7.496 23.288 1.00 92.94 220 THR A CA 1
ATOM 1585 C C . THR A 1 220 ? 9.160 6.289 23.813 1.00 92.94 220 THR A C 1
ATOM 1587 O O . THR A 1 220 ? 8.104 5.914 23.297 1.00 92.94 220 THR A O 1
ATOM 1590 N N . ALA A 1 221 ? 9.651 5.671 24.891 1.00 92.38 221 ALA A N 1
ATOM 1591 C CA . ALA A 1 221 ? 8.946 4.563 25.536 1.00 92.38 221 ALA A CA 1
ATOM 1592 C C . ALA A 1 221 ? 7.551 4.979 26.042 1.00 92.38 221 ALA A C 1
ATOM 1594 O O . ALA A 1 221 ? 6.609 4.189 25.981 1.00 92.38 221 ALA A O 1
ATOM 1595 N N . GLU A 1 222 ? 7.405 6.219 26.510 1.00 94.12 222 GLU A N 1
ATOM 1596 C CA . GLU A 1 222 ? 6.134 6.793 26.954 1.00 94.12 222 GLU A CA 1
ATOM 1597 C C . GLU A 1 222 ? 5.150 6.968 25.790 1.00 94.12 222 GLU A C 1
ATOM 1599 O O . GLU A 1 222 ? 3.972 6.636 25.931 1.00 94.12 222 GLU A O 1
ATOM 1604 N N . GLU A 1 223 ? 5.623 7.434 24.630 1.00 92.88 223 GLU A N 1
ATOM 1605 C CA . GLU A 1 223 ? 4.801 7.569 23.420 1.00 92.88 223 GLU A CA 1
ATOM 1606 C C . GLU A 1 223 ? 4.315 6.201 22.925 1.00 92.88 223 GLU A C 1
ATOM 1608 O O . GLU A 1 223 ? 3.128 6.028 22.626 1.00 92.88 223 GLU A O 1
ATOM 1613 N N . LEU A 1 224 ? 5.196 5.195 22.933 1.00 91.69 224 LEU A N 1
ATOM 1614 C CA . LEU A 1 224 ? 4.839 3.813 22.606 1.00 91.69 224 LEU A CA 1
ATOM 1615 C C . LEU A 1 224 ? 3.815 3.236 23.597 1.00 91.69 224 LEU A C 1
ATOM 1617 O O . LEU A 1 224 ? 2.854 2.582 23.183 1.00 91.69 224 LEU A O 1
ATOM 1621 N N . ALA A 1 225 ? 3.973 3.492 24.897 1.00 93.81 225 ALA A N 1
ATOM 1622 C CA . ALA A 1 225 ? 3.023 3.041 25.912 1.00 93.81 225 ALA A CA 1
ATOM 1623 C C . ALA A 1 225 ? 1.631 3.679 25.729 1.00 93.81 225 ALA A C 1
ATOM 1625 O O . ALA A 1 225 ? 0.623 2.967 25.749 1.00 93.81 225 ALA A O 1
ATOM 1626 N N . ASP A 1 226 ? 1.560 4.991 25.476 1.00 93.88 226 ASP A N 1
ATOM 1627 C CA . ASP A 1 226 ? 0.296 5.690 25.198 1.00 93.88 226 ASP A CA 1
ATOM 1628 C C . ASP A 1 226 ? -0.366 5.178 23.905 1.00 93.88 226 ASP A C 1
ATOM 1630 O O . ASP A 1 226 ? -1.587 4.982 23.855 1.00 93.88 226 ASP A O 1
ATOM 1634 N N . LYS A 1 227 ? 0.421 4.867 22.864 1.00 93.19 227 LYS A N 1
ATOM 1635 C CA . LYS A 1 227 ? -0.090 4.188 21.664 1.00 93.19 227 LYS A CA 1
ATOM 1636 C C . LYS A 1 227 ? -0.725 2.845 22.017 1.00 93.19 227 LYS A C 1
ATOM 1638 O O . LYS A 1 227 ? -1.885 2.621 21.663 1.00 93.19 227 LYS A O 1
ATOM 1643 N N . LEU A 1 228 ? -0.030 1.977 22.753 1.00 94.31 228 LEU A N 1
ATOM 1644 C CA . LEU A 1 228 ? -0.574 0.678 23.169 1.00 94.31 228 LEU A CA 1
ATOM 1645 C C . LEU A 1 228 ? -1.888 0.832 23.952 1.00 94.31 228 LEU A C 1
ATOM 1647 O O . LEU A 1 228 ? -2.842 0.085 23.711 1.00 94.31 228 LEU A O 1
ATOM 1651 N N . GLU A 1 229 ? -1.994 1.838 24.825 1.00 95.94 229 GLU A N 1
ATOM 1652 C CA . GLU A 1 229 ? -3.237 2.130 25.542 1.00 95.94 229 GLU A CA 1
ATOM 1653 C C . GLU A 1 229 ? -4.365 2.584 24.598 1.00 95.94 229 GLU A C 1
ATOM 1655 O O . GLU A 1 229 ? -5.506 2.117 24.708 1.00 95.94 229 GLU A O 1
ATOM 1660 N N . LYS A 1 230 ? -4.080 3.459 23.625 1.00 95.81 230 LYS A N 1
ATOM 1661 C CA . LYS A 1 230 ? -5.054 3.867 22.594 1.00 95.81 230 LYS A CA 1
ATOM 1662 C C . LYS A 1 230 ? -5.569 2.671 21.791 1.00 95.81 230 LYS A C 1
ATOM 1664 O O . LYS A 1 230 ? -6.781 2.558 21.592 1.00 95.81 230 LYS A O 1
ATOM 1669 N N . TYR A 1 231 ? -4.689 1.754 21.398 1.00 96.75 231 TYR A N 1
ATOM 1670 C CA . TYR A 1 231 ? -5.070 0.507 20.731 1.00 96.75 231 TYR A CA 1
ATOM 1671 C C . TYR A 1 231 ? -5.941 -0.379 21.623 1.00 96.75 231 TYR A C 1
ATOM 1673 O O . TYR A 1 231 ? -7.001 -0.837 21.192 1.00 96.75 231 TYR A O 1
ATOM 1681 N N . ALA A 1 232 ? -5.555 -0.575 22.887 1.00 96.00 232 ALA A N 1
ATOM 1682 C CA . ALA A 1 232 ? -6.339 -1.358 23.838 1.00 96.00 232 ALA A CA 1
ATOM 1683 C C . ALA A 1 232 ? -7.753 -0.781 24.028 1.00 96.00 232 ALA A C 1
ATOM 1685 O O . ALA A 1 232 ? -8.734 -1.531 24.041 1.00 96.00 232 ALA A O 1
ATOM 1686 N N . ARG A 1 233 ? -7.885 0.551 24.116 1.00 96.62 233 ARG A N 1
ATOM 1687 C CA . ARG A 1 233 ? -9.190 1.232 24.171 1.00 96.62 233 ARG A CA 1
ATOM 1688 C C . ARG A 1 233 ? -10.018 0.978 22.916 1.00 96.62 233 ARG A C 1
ATOM 1690 O O . ARG A 1 233 ? -11.203 0.669 23.034 1.00 96.62 233 ARG A O 1
ATOM 1697 N N . PHE A 1 234 ? -9.409 1.061 21.735 1.00 96.69 234 PHE A N 1
ATOM 1698 C CA . PHE A 1 234 ? -10.091 0.758 20.479 1.00 96.69 234 PHE A CA 1
ATOM 1699 C C . PHE A 1 234 ? -10.584 -0.698 20.426 1.00 96.69 234 PHE A C 1
ATOM 1701 O O . PHE A 1 234 ? -11.756 -0.930 20.139 1.00 96.69 234 PHE A O 1
ATOM 1708 N N . PHE A 1 235 ? -9.751 -1.683 20.773 1.00 95.88 235 PHE A N 1
ATOM 1709 C CA . PHE A 1 235 ? -10.156 -3.095 20.737 1.00 95.88 235 PHE A CA 1
ATOM 1710 C C . PHE A 1 235 ? -11.246 -3.452 21.748 1.00 95.88 235 PHE A C 1
ATOM 1712 O O . PHE A 1 235 ? -12.068 -4.330 21.481 1.00 95.88 235 PHE A O 1
ATOM 1719 N N . ARG A 1 236 ? -11.283 -2.766 22.896 1.00 95.94 236 ARG A N 1
ATOM 1720 C CA . ARG A 1 236 ? -12.350 -2.925 23.896 1.00 95.94 236 ARG A CA 1
ATOM 1721 C C . ARG A 1 236 ? -13.651 -2.247 23.481 1.00 95.94 236 ARG A C 1
ATOM 1723 O O . ARG A 1 236 ? -14.703 -2.587 24.022 1.00 95.94 236 ARG A O 1
ATOM 1730 N N . ARG A 1 237 ? -13.607 -1.303 22.538 1.00 95.69 237 ARG A N 1
ATOM 1731 C CA . ARG A 1 237 ? -14.782 -0.538 22.134 1.00 95.69 237 ARG A CA 1
ATOM 1732 C C . ARG A 1 237 ? -15.857 -1.447 21.544 1.00 95.69 237 ARG A C 1
ATOM 1734 O O . ARG A 1 237 ? -15.635 -2.136 20.550 1.00 95.69 237 ARG A O 1
ATOM 1741 N N . GLN A 1 238 ? -17.048 -1.357 22.126 1.00 96.50 238 GLN A N 1
ATOM 1742 C CA . GLN A 1 238 ? -18.256 -2.009 21.634 1.00 96.50 238 GLN A CA 1
ATOM 1743 C C . GLN A 1 238 ? -19.163 -1.000 20.923 1.00 96.50 238 GLN A C 1
ATOM 1745 O O . GLN A 1 238 ? -19.216 0.180 21.279 1.00 96.50 238 GLN A O 1
ATOM 1750 N N . VAL A 1 239 ? -19.902 -1.483 19.933 1.00 95.06 239 VAL A N 1
ATOM 1751 C CA . VAL A 1 239 ? -20.997 -0.785 19.250 1.00 95.06 239 VAL A CA 1
ATOM 1752 C C . VAL A 1 239 ? -22.186 -1.734 19.134 1.00 95.06 239 VAL A C 1
ATOM 1754 O O . VAL A 1 239 ? -22.031 -2.942 19.299 1.00 95.06 239 VAL A O 1
ATOM 1757 N N . LYS A 1 240 ? -23.381 -1.201 18.875 1.00 95.44 240 LYS A N 1
ATOM 1758 C CA . LYS A 1 240 ? -24.554 -2.034 18.591 1.00 95.44 240 LYS A CA 1
ATOM 1759 C C . LYS A 1 240 ? -24.590 -2.400 17.108 1.00 95.44 240 LYS A C 1
ATOM 1761 O O . LYS A 1 240 ? -24.321 -1.542 16.269 1.00 95.44 240 LYS A O 1
ATOM 1766 N N . ASP A 1 241 ? -24.897 -3.653 16.798 1.00 91.44 241 ASP A N 1
ATOM 1767 C CA . ASP A 1 241 ? -25.226 -4.093 15.442 1.00 91.44 241 ASP A CA 1
ATOM 1768 C C . ASP A 1 241 ? -26.655 -3.677 15.038 1.00 91.44 241 ASP A C 1
ATOM 1770 O O . ASP A 1 241 ? -27.353 -2.974 15.776 1.00 91.44 241 ASP A O 1
ATOM 1774 N N . THR A 1 242 ? -27.097 -4.096 13.849 1.00 89.88 242 THR A N 1
ATOM 1775 C CA . THR A 1 242 ? -28.445 -3.806 13.331 1.00 89.88 242 THR A CA 1
ATOM 1776 C C . THR A 1 242 ? -29.565 -4.467 14.137 1.00 89.88 242 THR A C 1
ATOM 1778 O O . THR A 1 242 ? -30.705 -4.019 14.063 1.00 89.88 242 THR A O 1
ATOM 1781 N N . GLU A 1 243 ? -29.253 -5.501 14.921 1.00 92.88 243 GLU A N 1
ATOM 1782 C CA . GLU A 1 243 ? -30.170 -6.188 15.838 1.00 92.88 243 GLU A CA 1
ATOM 1783 C C . GLU A 1 243 ? -30.083 -5.627 17.271 1.00 92.88 243 GLU A C 1
ATOM 1785 O O . GLU A 1 243 ? -30.758 -6.105 18.183 1.00 92.88 243 GLU A O 1
ATOM 1790 N N . GLY A 1 244 ? -29.249 -4.606 17.497 1.00 92.69 244 GLY A N 1
ATOM 1791 C CA . GLY A 1 244 ? -29.031 -3.989 18.800 1.00 92.69 244 GLY A CA 1
ATOM 1792 C C . GLY A 1 244 ? -28.066 -4.745 19.722 1.00 92.69 244 GLY A C 1
ATOM 1793 O O . GLY A 1 244 ? -27.877 -4.307 20.863 1.00 92.69 244 GLY A O 1
ATOM 1794 N N . LYS A 1 245 ? -27.439 -5.835 19.265 1.00 95.19 245 LYS A N 1
ATOM 1795 C CA . LYS A 1 245 ? -26.472 -6.622 20.045 1.00 95.19 245 LYS A CA 1
ATOM 1796 C C . LYS A 1 245 ? -25.115 -5.929 20.073 1.00 95.19 245 LYS A C 1
ATOM 1798 O O . LYS A 1 245 ? -24.688 -5.311 19.101 1.00 95.19 245 LYS A O 1
ATOM 1803 N N . ALA A 1 246 ? -24.428 -6.028 21.208 1.00 96.00 246 ALA A N 1
ATOM 1804 C CA . ALA A 1 246 ? -23.082 -5.490 21.341 1.00 96.00 246 ALA A CA 1
ATOM 1805 C C . ALA A 1 246 ? -22.089 -6.326 20.522 1.00 96.00 246 ALA A C 1
ATOM 1807 O O . ALA A 1 246 ? -22.043 -7.548 20.650 1.00 96.00 246 ALA A O 1
ATOM 1808 N N . GLN A 1 247 ? -21.274 -5.654 19.716 1.00 95.62 247 GLN A N 1
ATOM 1809 C CA . GLN A 1 247 ? -20.143 -6.244 19.015 1.00 95.62 247 GLN A CA 1
ATOM 1810 C C . GLN A 1 247 ? -18.923 -5.314 19.068 1.00 95.62 247 GLN A C 1
ATOM 1812 O O . GLN A 1 247 ? -19.082 -4.089 19.135 1.00 95.62 247 GLN A O 1
ATOM 1817 N N . PRO A 1 248 ? -17.693 -5.854 18.998 1.00 95.50 248 PRO A N 1
ATOM 1818 C CA . PRO A 1 248 ? -16.497 -5.031 18.889 1.00 95.50 248 PRO A CA 1
ATOM 1819 C C . PRO A 1 248 ? -16.533 -4.136 17.647 1.00 95.50 248 PRO A C 1
ATOM 1821 O O . PRO A 1 248 ? -16.866 -4.600 16.558 1.00 95.50 248 PRO A O 1
ATOM 1824 N N . MET A 1 249 ? -16.129 -2.870 17.778 1.00 94.38 249 MET A N 1
ATOM 1825 C CA . MET A 1 249 ? -16.171 -1.912 16.664 1.00 94.38 249 MET A CA 1
ATOM 1826 C C . MET A 1 249 ? -15.369 -2.376 15.443 1.00 94.38 249 MET A C 1
ATOM 1828 O O . MET A 1 249 ? -15.793 -2.167 14.312 1.00 94.38 249 MET A O 1
ATOM 1832 N N . TRP A 1 250 ? -14.224 -3.025 15.649 1.00 93.94 250 TRP A N 1
ATOM 1833 C CA . TRP A 1 250 ? -13.395 -3.519 14.548 1.00 93.94 250 TRP A CA 1
ATOM 1834 C C . TRP A 1 250 ? -14.118 -4.561 13.675 1.00 93.94 250 TRP A C 1
ATOM 1836 O O . TRP A 1 250 ? -13.865 -4.611 12.472 1.00 93.94 250 TRP A O 1
ATOM 1846 N N . ARG A 1 251 ? -15.081 -5.316 14.230 1.00 92.81 251 ARG A N 1
ATOM 1847 C CA . ARG A 1 251 ? -15.879 -6.299 13.473 1.00 92.81 251 ARG A CA 1
ATOM 1848 C C . ARG A 1 251 ? -16.861 -5.676 12.493 1.00 92.81 251 ARG A C 1
ATOM 1850 O O . ARG A 1 251 ? -17.316 -6.354 11.583 1.00 92.81 251 ARG A O 1
ATOM 1857 N N . THR A 1 252 ? -17.162 -4.384 12.624 1.00 91.56 252 THR A N 1
ATOM 1858 C CA . THR A 1 252 ? -18.022 -3.706 11.644 1.00 91.56 252 THR A CA 1
ATOM 1859 C C . THR A 1 252 ? -17.300 -3.417 10.329 1.00 91.56 252 THR A C 1
ATOM 1861 O O . THR A 1 252 ? -17.924 -2.885 9.416 1.00 91.56 252 THR A O 1
ATOM 1864 N N . ARG A 1 253 ? -15.984 -3.655 10.259 1.00 89.31 253 ARG A N 1
ATOM 1865 C CA . ARG A 1 253 ? -15.165 -3.412 9.067 1.00 89.31 253 ARG A CA 1
ATOM 1866 C C . ARG A 1 253 ? -14.397 -4.653 8.619 1.00 89.31 253 ARG A C 1
ATOM 1868 O O . ARG A 1 253 ? -14.284 -4.870 7.419 1.00 89.31 253 ARG A O 1
ATOM 1875 N N . TRP A 1 254 ? -13.897 -5.461 9.553 1.00 89.88 254 TRP A N 1
ATOM 1876 C CA . TRP A 1 254 ? -13.148 -6.678 9.238 1.00 89.88 254 TRP A CA 1
ATOM 1877 C C . TRP A 1 254 ? -13.779 -7.884 9.929 1.00 89.88 254 TRP A C 1
ATOM 1879 O O . TRP A 1 254 ? -13.973 -7.868 11.147 1.00 89.88 254 TRP A O 1
ATOM 1889 N N . THR A 1 255 ? -14.079 -8.919 9.150 1.00 74.69 255 THR A N 1
ATOM 1890 C CA . THR A 1 255 ? -14.702 -10.174 9.595 1.00 74.69 255 THR A CA 1
ATOM 1891 C C . THR A 1 255 ? -13.920 -11.365 9.091 1.00 74.69 255 THR A C 1
ATOM 1893 O O . THR A 1 255 ? -13.540 -11.321 7.898 1.00 74.69 255 THR A O 1
#

Foldseek 3Di:
DDPPPFDQDPQQETPLLLLLVLQLQQALQKDFLQLSLCQRAVLLLLPPPPPPDPVSSSCRSSSHNVSSQVVCVVVQQKDWQAAAPVRTTMIGGDLVSNVVSCVSLVHDSLQTRDHNHNCPVPRNPQSVLLSVVVCVQQLHQHDLVVCVPPDPSSSVVSVVSVPPDGHADGSSQKHAQQWLALDDASNDGDPLADTFGMWGDGVVRVPRIDTDDGDPPPDDPVRVVSNVVNVVSSQPDWDADPVGDTDRRVVVPGD

Mean predicted aligned error: 5.72 Å

Radius of gyration: 19.77 Å; Cα contacts (8 Å, |Δi|>4): 422; chains: 1; bounding box: 56×40×55 Å